Protein AF-A0A7W9X0H2-F1 (afdb_monomer_lite)

Secondary structure (DSSP, 8-state):
---S-SSTTSSS-------HHHHS--GGG-PPBPGGGEES-GGG-EE-GGGGGG----TTSEEEEEE---TTSPPEEEEEETT-BEEE-SB---STTSSSS-GGGEEEEEEEEE-TTS-EEEEEEEEETTTTEEEEEEEESEEPPPBTTBEEEEES-EEEESSTT-SSEEEESSEEEEEPTTS-EEEEEEPPPHHHHHS-GGGEEEEE-TTS-EEEEE--TT--TT--

Structure (mmCIF, N/CA/C/O backbone):
data_AF-A0A7W9X0H2-F1
#
_entry.id   AF-A0A7W9X0H2-F1
#
loop_
_atom_site.group_PDB
_atom_site.id
_atom_site.type_symbol
_atom_site.label_atom_id
_atom_site.label_alt_id
_atom_site.label_comp_id
_atom_site.label_asym_id
_atom_site.label_entity_id
_atom_site.label_seq_id
_atom_site.pdbx_PDB_ins_code
_atom_site.Cartn_x
_atom_site.Cartn_y
_atom_site.Cartn_z
_atom_site.occupancy
_atom_site.B_iso_or_equiv
_atom_site.auth_seq_id
_atom_site.auth_comp_id
_atom_site.auth_asym_id
_atom_site.auth_atom_id
_atom_site.pdbx_PDB_model_num
ATOM 1 N N . MET A 1 1 ? 55.906 43.923 -8.656 1.00 46.66 1 MET A N 1
ATOM 2 C CA . MET A 1 1 ? 54.450 43.656 -8.730 1.00 46.66 1 MET A CA 1
ATOM 3 C C . MET A 1 1 ? 54.219 42.573 -9.776 1.00 46.66 1 MET A C 1
ATOM 5 O O . MET A 1 1 ? 54.955 42.567 -10.748 1.00 46.66 1 MET A O 1
ATOM 9 N N . MET A 1 2 ? 53.210 41.716 -9.576 1.00 45.12 2 MET A N 1
ATOM 10 C CA . MET A 1 2 ? 52.668 40.742 -10.549 1.00 45.12 2 MET A CA 1
ATOM 11 C C . MET A 1 2 ? 53.391 39.390 -10.700 1.00 45.12 2 MET A C 1
ATOM 13 O O . MET A 1 2 ? 53.804 39.025 -11.791 1.00 45.12 2 MET A O 1
ATOM 17 N N . ALA A 1 3 ? 53.464 38.592 -9.631 1.00 46.94 3 ALA A N 1
ATOM 18 C CA . ALA A 1 3 ? 53.695 37.143 -9.768 1.00 46.94 3 ALA A CA 1
ATOM 19 C C . ALA A 1 3 ? 52.916 36.321 -8.721 1.00 46.94 3 ALA A C 1
ATOM 21 O O . ALA A 1 3 ? 53.375 35.291 -8.245 1.00 46.94 3 ALA A O 1
ATOM 22 N N . THR A 1 4 ? 51.730 36.794 -8.335 1.00 50.28 4 THR A N 1
ATOM 23 C CA . THR A 1 4 ? 50.884 36.172 -7.297 1.00 50.28 4 THR A CA 1
ATOM 24 C C . THR A 1 4 ? 49.432 36.082 -7.765 1.00 50.28 4 THR A C 1
ATOM 26 O O . THR A 1 4 ? 48.504 36.457 -7.061 1.00 50.28 4 THR A O 1
ATOM 29 N N . LEU A 1 5 ? 49.219 35.640 -9.007 1.00 47.88 5 LEU A N 1
ATOM 30 C CA . LEU A 1 5 ? 47.877 35.557 -9.596 1.00 47.88 5 LEU A CA 1
ATOM 31 C C . LEU A 1 5 ? 47.763 34.419 -10.621 1.00 47.88 5 LEU A C 1
ATOM 33 O O . LEU A 1 5 ? 47.236 34.598 -11.707 1.00 47.88 5 LEU A O 1
ATOM 37 N N . MET A 1 6 ? 48.285 33.233 -10.302 1.00 47.03 6 MET A N 1
ATOM 38 C CA . MET A 1 6 ? 48.106 32.045 -11.156 1.00 47.03 6 MET A CA 1
ATOM 39 C C . MET A 1 6 ? 47.989 30.730 -10.369 1.00 47.03 6 MET A C 1
ATOM 41 O O . MET A 1 6 ? 48.350 29.671 -10.859 1.00 47.03 6 MET A O 1
ATOM 45 N N . VAL A 1 7 ? 47.472 30.772 -9.136 1.00 50.16 7 VAL A N 1
ATOM 46 C CA . VAL A 1 7 ? 47.171 29.542 -8.362 1.00 50.16 7 VAL A CA 1
ATOM 47 C C . VAL A 1 7 ? 45.705 29.480 -7.905 1.00 50.16 7 VAL A C 1
ATOM 49 O O . VAL A 1 7 ? 45.230 28.440 -7.471 1.00 50.16 7 VAL A O 1
ATOM 52 N N . ALA A 1 8 ? 44.923 30.549 -8.094 1.00 47.72 8 ALA A N 1
ATOM 53 C CA . ALA A 1 8 ? 43.522 30.591 -7.665 1.00 47.72 8 ALA A CA 1
ATOM 54 C C . ALA A 1 8 ? 42.515 29.993 -8.673 1.00 47.72 8 ALA A C 1
ATOM 56 O O . ALA A 1 8 ? 41.332 29.921 -8.364 1.00 47.72 8 ALA A O 1
ATOM 57 N N . PHE A 1 9 ? 42.949 29.557 -9.864 1.00 45.31 9 PHE A N 1
ATOM 58 C CA . PHE A 1 9 ? 42.032 29.087 -10.919 1.00 45.31 9 PHE A CA 1
ATOM 59 C C . PHE A 1 9 ? 41.982 27.560 -11.100 1.00 45.31 9 PHE A C 1
ATOM 61 O O . PHE A 1 9 ? 41.188 27.070 -11.895 1.00 45.31 9 PHE A O 1
ATOM 68 N N . LEU A 1 10 ? 42.785 26.791 -10.352 1.00 46.44 10 LEU A N 1
ATOM 69 C CA . LEU A 1 10 ? 42.850 25.325 -10.483 1.00 46.44 10 LEU A CA 1
ATOM 70 C C . LEU A 1 10 ? 42.060 24.547 -9.414 1.00 46.44 10 LEU A C 1
ATOM 72 O O . LEU A 1 10 ? 42.230 23.340 -9.283 1.00 46.44 10 LEU A O 1
ATOM 76 N N . LEU A 1 11 ? 41.195 25.222 -8.653 1.00 45.12 11 LEU A N 1
ATOM 77 C CA . LEU A 1 11 ? 40.417 24.626 -7.554 1.00 45.12 11 LEU A CA 1
ATOM 78 C C . LEU A 1 11 ? 38.900 24.571 -7.813 1.00 45.12 11 LEU A C 1
ATOM 80 O O . LEU A 1 11 ? 38.146 24.222 -6.913 1.00 45.12 11 LEU A O 1
ATOM 84 N N . VAL A 1 12 ? 38.432 24.887 -9.028 1.00 51.03 12 VAL A N 1
ATOM 85 C CA . VAL A 1 12 ? 36.989 25.070 -9.306 1.00 51.03 12 VAL A CA 1
ATOM 86 C C . VAL A 1 12 ? 36.319 23.893 -10.038 1.00 51.03 12 VAL A C 1
ATOM 88 O O . VAL A 1 12 ? 35.106 23.903 -10.201 1.00 51.03 12 VAL A O 1
ATOM 91 N N . VAL A 1 13 ? 37.022 22.824 -10.434 1.00 49.75 13 VAL A N 1
ATOM 92 C CA . VAL A 1 13 ? 36.373 21.726 -11.195 1.00 49.75 13 VAL A CA 1
ATOM 93 C C . VAL A 1 13 ? 36.739 20.338 -10.673 1.00 49.75 13 VAL A C 1
ATOM 95 O O . VAL A 1 13 ? 37.200 19.471 -11.402 1.00 49.75 13 VAL A O 1
ATOM 98 N N . LEU A 1 14 ? 36.508 20.121 -9.383 1.00 41.53 14 LEU A N 1
ATOM 99 C CA . LEU A 1 14 ? 36.285 18.788 -8.816 1.00 41.53 14 LEU A CA 1
ATOM 100 C C . LEU A 1 14 ? 34.975 18.826 -8.022 1.00 41.53 14 LEU A C 1
ATOM 102 O O . LEU A 1 14 ? 34.911 18.439 -6.860 1.00 41.53 14 LEU A O 1
ATOM 106 N N . ALA A 1 15 ? 33.911 19.335 -8.649 1.00 46.38 15 ALA A N 1
ATOM 107 C CA . ALA A 1 15 ? 32.585 18.915 -8.230 1.00 46.38 15 ALA A CA 1
ATOM 108 C C . ALA A 1 15 ? 32.522 17.403 -8.496 1.00 46.38 15 ALA A C 1
ATOM 110 O O . ALA A 1 15 ? 32.819 16.995 -9.626 1.00 46.38 15 ALA A O 1
ATOM 111 N N . PRO A 1 16 ? 32.187 16.559 -7.506 1.00 44.03 16 PRO A N 1
ATOM 112 C CA . PRO A 1 16 ? 31.835 15.189 -7.808 1.00 44.03 16 PRO A CA 1
ATOM 113 C C . PRO A 1 16 ? 30.623 15.278 -8.729 1.00 44.03 16 PRO A C 1
ATOM 115 O O . PRO A 1 16 ? 29.523 15.639 -8.312 1.00 44.03 16 PRO A O 1
ATOM 118 N N . VAL A 1 17 ? 30.837 15.007 -10.013 1.00 41.16 17 VAL A N 1
ATOM 119 C CA . VAL A 1 17 ? 29.761 14.594 -10.898 1.00 41.16 17 VAL A CA 1
ATOM 120 C C . VAL A 1 17 ? 29.300 13.281 -10.284 1.00 41.16 17 VAL A C 1
ATOM 122 O O . VAL A 1 17 ? 29.883 12.232 -10.544 1.00 41.16 17 VAL A O 1
ATOM 125 N N . ALA A 1 18 ? 28.320 13.357 -9.382 1.00 44.81 18 ALA A N 1
ATOM 126 C CA . ALA A 1 18 ? 27.446 12.238 -9.103 1.00 44.81 18 ALA A CA 1
ATOM 127 C C . ALA A 1 18 ? 26.871 11.886 -10.471 1.00 44.81 18 ALA A C 1
ATOM 129 O O . ALA A 1 18 ? 26.013 12.583 -11.016 1.00 44.81 18 ALA A O 1
ATOM 130 N N . SER A 1 19 ? 27.519 10.924 -11.117 1.00 49.44 19 SER A N 1
ATOM 131 C CA . SER A 1 19 ? 27.177 10.496 -12.454 1.00 49.44 19 SER A CA 1
ATOM 132 C C . SER A 1 19 ? 25.704 10.120 -12.409 1.00 49.44 19 SER A C 1
ATOM 134 O O . SER A 1 19 ? 25.282 9.373 -11.532 1.00 49.44 19 SER A O 1
ATOM 136 N N . ALA A 1 20 ? 24.903 10.596 -13.360 1.00 50.50 20 ALA A N 1
ATOM 137 C CA . ALA A 1 20 ? 23.511 10.166 -13.506 1.00 50.50 20 ALA A CA 1
ATOM 138 C C . ALA A 1 20 ? 23.364 8.627 -13.663 1.00 50.50 20 ALA A C 1
ATOM 140 O O . ALA A 1 20 ? 22.248 8.105 -13.707 1.00 50.50 20 ALA A O 1
ATOM 141 N N . ALA A 1 21 ? 24.473 7.882 -13.775 1.00 53.41 21 ALA A N 1
ATOM 142 C CA . ALA A 1 21 ? 24.511 6.430 -13.633 1.00 53.41 21 ALA A CA 1
ATOM 143 C C . ALA A 1 21 ? 24.158 5.939 -12.213 1.00 53.41 21 ALA A C 1
ATOM 145 O O . ALA A 1 21 ? 23.586 4.858 -12.107 1.00 53.41 21 ALA A O 1
ATOM 146 N N . ASP A 1 22 ? 24.403 6.733 -11.167 1.00 73.12 22 ASP A N 1
ATOM 147 C CA . ASP A 1 22 ? 24.161 6.339 -9.771 1.00 73.12 22 ASP A CA 1
ATOM 148 C C . ASP A 1 22 ? 22.742 6.670 -9.285 1.00 73.12 22 ASP A C 1
ATOM 150 O O . ASP A 1 22 ? 22.238 6.009 -8.385 1.00 73.12 22 ASP A O 1
ATOM 154 N N . LEU A 1 23 ? 22.059 7.645 -9.900 1.00 84.62 23 LEU A N 1
ATOM 155 C CA . LEU A 1 23 ? 20.701 8.043 -9.489 1.00 84.62 23 LEU A CA 1
ATOM 156 C C . LEU A 1 23 ? 19.623 7.043 -9.923 1.00 84.62 23 LEU A C 1
ATOM 158 O O . LEU A 1 23 ? 18.659 6.813 -9.201 1.00 84.62 23 LEU A O 1
ATOM 162 N N . CYS A 1 24 ? 19.763 6.479 -11.124 1.00 90.56 24 CYS A N 1
ATOM 163 C CA . CYS A 1 24 ? 18.765 5.598 -11.738 1.00 90.56 24 CYS A CA 1
ATOM 164 C C . CYS A 1 24 ? 19.448 4.307 -12.217 1.00 90.56 24 CYS A C 1
ATOM 166 O O . CYS A 1 24 ? 19.599 4.121 -13.426 1.00 90.56 24 CYS A O 1
ATOM 168 N N . PRO A 1 25 ? 19.982 3.459 -11.328 1.00 90.81 25 PRO A N 1
ATOM 169 C CA . PRO A 1 25 ? 20.787 2.303 -11.724 1.00 90.81 25 PRO A CA 1
ATOM 170 C C . PRO A 1 25 ? 19.945 1.236 -12.455 1.00 90.81 25 PRO A C 1
ATOM 172 O O . PRO A 1 25 ? 18.730 1.189 -12.294 1.00 90.81 25 PRO A O 1
ATOM 175 N N . PRO A 1 26 ? 20.533 0.323 -13.246 1.00 91.75 26 PRO A N 1
ATOM 176 C CA . PRO A 1 26 ? 19.779 -0.794 -13.823 1.00 91.75 26 PRO A CA 1
ATOM 177 C C . PRO A 1 26 ? 19.046 -1.616 -12.751 1.00 91.75 26 PRO A C 1
ATOM 179 O O . PRO A 1 26 ? 19.637 -1.957 -11.726 1.00 91.75 26 PRO A O 1
ATOM 182 N N . THR A 1 27 ? 17.773 -1.969 -12.967 1.00 89.88 27 THR A N 1
ATOM 183 C CA . THR A 1 27 ? 16.929 -2.577 -11.908 1.00 89.88 27 THR A CA 1
ATOM 184 C C . THR A 1 27 ? 17.434 -3.934 -11.409 1.00 89.88 27 THR A C 1
ATOM 186 O O . THR A 1 27 ? 17.195 -4.307 -10.265 1.00 89.88 27 THR A O 1
ATOM 189 N N . ASN A 1 28 ? 18.190 -4.666 -12.229 1.00 86.19 28 ASN A N 1
ATOM 190 C CA . ASN A 1 28 ? 18.808 -5.942 -11.860 1.00 86.19 28 ASN A CA 1
ATOM 191 C C . ASN A 1 28 ? 19.981 -5.808 -10.872 1.00 86.19 28 ASN A C 1
ATOM 193 O O . ASN A 1 28 ? 20.460 -6.824 -10.379 1.00 86.19 28 ASN A O 1
ATOM 197 N N . THR A 1 29 ? 20.457 -4.590 -10.594 1.00 85.94 29 THR A N 1
ATOM 198 C CA . THR A 1 29 ? 21.495 -4.347 -9.576 1.00 85.94 29 THR A CA 1
ATOM 199 C C . THR A 1 29 ? 20.951 -4.398 -8.150 1.00 85.94 29 THR A C 1
ATOM 201 O O . THR A 1 29 ? 21.727 -4.583 -7.220 1.00 85.94 29 THR A O 1
ATOM 204 N N . GLY A 1 30 ? 19.636 -4.226 -7.965 1.00 81.88 30 GLY A N 1
ATOM 205 C CA . GLY A 1 30 ? 19.014 -4.110 -6.642 1.00 81.88 30 GLY A CA 1
ATOM 206 C C . GLY A 1 30 ? 19.299 -2.786 -5.921 1.00 81.88 30 GLY A C 1
ATOM 207 O O . GLY A 1 30 ? 18.785 -2.579 -4.823 1.00 81.88 30 GLY A O 1
ATOM 208 N N . ASN A 1 31 ? 20.079 -1.887 -6.528 1.00 88.44 31 ASN A N 1
ATOM 209 C CA . ASN A 1 31 ? 20.365 -0.572 -5.967 1.00 88.44 31 ASN A CA 1
ATOM 210 C C . ASN A 1 31 ? 19.117 0.321 -6.020 1.00 88.44 31 ASN A C 1
ATOM 212 O O . ASN A 1 31 ? 18.361 0.257 -6.999 1.00 88.44 31 ASN A O 1
ATOM 216 N N . PRO A 1 32 ? 18.894 1.158 -4.993 1.00 89.19 32 PRO A N 1
ATOM 217 C CA . PRO A 1 32 ? 17.760 2.061 -4.983 1.00 89.19 32 PRO A CA 1
ATOM 218 C C . PRO A 1 32 ? 17.877 3.123 -6.078 1.00 89.19 32 PRO A C 1
ATOM 220 O O . PRO A 1 32 ? 18.968 3.531 -6.473 1.00 89.19 32 PRO A O 1
ATOM 223 N N . TRP A 1 33 ? 16.722 3.551 -6.567 1.00 92.25 33 TRP A N 1
ATOM 224 C CA . TRP A 1 33 ? 16.551 4.649 -7.504 1.00 92.25 33 TRP A CA 1
ATOM 225 C C . TRP A 1 33 ? 16.221 5.935 -6.757 1.00 92.25 33 TRP A C 1
ATOM 227 O O . TRP A 1 33 ? 15.674 5.911 -5.656 1.00 92.25 33 TRP A O 1
ATOM 237 N N . SER A 1 34 ? 16.471 7.057 -7.418 1.00 90.12 34 SER A N 1
ATOM 238 C CA . SER A 1 34 ? 15.990 8.364 -6.997 1.00 90.12 34 SER A CA 1
ATOM 239 C C . SER A 1 34 ? 14.585 8.664 -7.538 1.00 90.12 34 SER A C 1
ATOM 241 O O . SER A 1 34 ? 14.253 8.320 -8.676 1.00 90.12 34 SER A O 1
ATOM 243 N N . VAL A 1 35 ? 13.770 9.413 -6.792 1.00 88.69 35 VAL A N 1
ATOM 244 C CA . VAL A 1 35 ? 12.498 10.009 -7.237 1.00 88.69 35 VAL A CA 1
ATOM 245 C C . VAL A 1 35 ? 12.707 10.884 -8.469 1.00 88.69 35 VAL A C 1
ATOM 247 O O . VAL A 1 35 ? 11.803 11.019 -9.289 1.00 88.69 35 VAL A O 1
ATOM 250 N N . GLN A 1 36 ? 13.911 11.433 -8.661 1.00 89.25 36 GLN A N 1
ATOM 251 C CA . GLN A 1 36 ? 14.253 12.246 -9.829 1.00 89.25 36 GLN A CA 1
ATOM 252 C C . GLN A 1 36 ? 14.236 11.452 -11.144 1.00 89.25 36 GLN A C 1
ATOM 254 O O . GLN A 1 36 ? 14.167 12.054 -12.219 1.00 89.25 36 GLN A O 1
ATOM 259 N N . CYS A 1 37 ? 14.265 10.119 -11.082 1.00 92.38 37 CYS A N 1
ATOM 260 C CA . CYS A 1 37 ? 14.133 9.234 -12.240 1.00 92.38 37 CYS A CA 1
ATOM 261 C C . CYS A 1 37 ? 12.696 9.173 -12.785 1.00 92.38 37 CYS A C 1
ATOM 263 O O . CYS A 1 37 ? 12.467 8.641 -13.875 1.00 92.38 37 CYS A O 1
ATOM 265 N N . PHE A 1 38 ? 11.737 9.723 -12.040 1.00 92.62 38 PHE A N 1
ATOM 266 C CA . PHE A 1 38 ? 10.315 9.668 -12.335 1.00 92.62 38 PHE A CA 1
ATOM 267 C C . PHE A 1 38 ? 9.762 11.045 -12.710 1.00 92.62 38 PHE A C 1
ATOM 269 O O . PHE A 1 38 ? 10.331 12.090 -12.391 1.00 92.62 38 PHE A O 1
ATOM 276 N N . GLU A 1 39 ? 8.644 11.031 -13.420 1.00 92.50 39 GLU A N 1
ATOM 277 C CA . GLU A 1 39 ? 7.822 12.191 -13.752 1.00 92.50 39 GLU A CA 1
ATOM 278 C C . GLU A 1 39 ? 6.347 11.880 -13.468 1.00 92.50 39 GLU A C 1
ATOM 280 O O . GLU A 1 39 ? 5.960 10.712 -13.375 1.00 92.50 39 GLU A O 1
ATOM 285 N N . GLY A 1 40 ? 5.532 12.925 -13.329 1.00 86.69 40 GLY A N 1
ATOM 286 C CA . GLY A 1 40 ? 4.152 12.802 -12.862 1.00 86.69 40 GLY A CA 1
ATOM 287 C C . GLY A 1 40 ? 4.054 12.612 -11.346 1.00 86.69 40 GLY A C 1
ATOM 288 O O . GLY A 1 40 ? 5.057 12.528 -10.638 1.00 86.69 40 GLY A O 1
ATOM 289 N N . GLU A 1 41 ? 2.823 12.549 -10.850 1.00 73.62 41 GLU A N 1
ATOM 290 C CA . GLU A 1 41 ? 2.513 12.395 -9.427 1.00 73.62 41 GLU A CA 1
ATOM 291 C C . GLU A 1 41 ? 1.565 11.208 -9.214 1.00 73.62 41 GLU A C 1
ATOM 293 O O . GLU A 1 41 ? 0.809 10.839 -10.114 1.00 73.62 41 GLU A O 1
ATOM 298 N N . ASN A 1 42 ? 1.614 10.620 -8.015 1.00 69.56 42 ASN A N 1
ATOM 299 C CA . ASN A 1 42 ? 0.710 9.566 -7.541 1.00 69.56 42 ASN A CA 1
ATOM 300 C C . ASN A 1 42 ? 0.524 8.404 -8.544 1.00 69.56 42 ASN A C 1
ATOM 302 O O . ASN A 1 42 ? 1.489 7.746 -8.934 1.00 69.56 42 ASN A O 1
ATOM 306 N N . ASP A 1 43 ? -0.718 8.143 -8.937 1.00 65.94 43 ASP A N 1
ATOM 307 C CA . ASP A 1 43 ? -1.181 7.102 -9.858 1.00 65.94 43 ASP A CA 1
ATOM 308 C C . ASP A 1 43 ? -0.840 7.366 -11.334 1.00 65.94 43 ASP A C 1
ATOM 310 O O . ASP A 1 43 ? -1.005 6.485 -12.177 1.00 65.94 43 ASP A O 1
ATOM 314 N N . HIS A 1 44 ? -0.301 8.544 -11.649 1.00 78.94 44 HIS A N 1
ATOM 315 C CA . HIS A 1 44 ? 0.197 8.900 -12.978 1.00 78.94 44 HIS A CA 1
ATOM 316 C C . HIS A 1 44 ? 1.724 8.959 -13.052 1.00 78.94 44 HIS A C 1
ATOM 318 O O . HIS A 1 44 ? 2.283 9.400 -14.062 1.00 78.94 44 HIS A O 1
ATOM 324 N N . ARG A 1 45 ? 2.418 8.518 -11.996 1.00 89.88 45 ARG A N 1
ATOM 325 C CA . ARG A 1 45 ? 3.877 8.495 -11.981 1.00 89.88 45 ARG A CA 1
ATOM 326 C C . ARG A 1 45 ? 4.411 7.487 -13.002 1.00 89.88 45 ARG A C 1
ATOM 328 O O . ARG A 1 45 ? 3.933 6.358 -13.111 1.00 89.88 45 ARG A O 1
ATOM 335 N N . ARG A 1 46 ? 5.451 7.879 -13.731 1.00 95.00 46 ARG A N 1
ATOM 336 C CA . ARG A 1 46 ? 6.150 7.030 -14.703 1.00 95.00 46 ARG A CA 1
ATOM 337 C C . ARG A 1 46 ? 7.645 7.309 -14.703 1.00 95.00 46 ARG A C 1
ATOM 339 O O . ARG A 1 46 ? 8.090 8.366 -14.269 1.00 95.00 46 ARG A O 1
ATOM 346 N N . ILE A 1 47 ? 8.424 6.364 -15.205 1.00 94.94 47 ILE A N 1
ATOM 347 C CA . ILE A 1 47 ? 9.858 6.535 -15.431 1.00 94.94 47 ILE A CA 1
ATOM 348 C C . ILE A 1 47 ? 10.057 7.496 -16.604 1.00 94.94 47 ILE A C 1
ATOM 350 O O . ILE A 1 47 ? 9.426 7.340 -17.655 1.00 94.94 47 ILE A O 1
ATOM 354 N N . LYS A 1 48 ? 10.956 8.472 -16.438 1.00 94.75 48 LYS A N 1
ATOM 355 C CA . LYS A 1 48 ? 11.366 9.366 -17.527 1.00 94.75 48 LYS A CA 1
ATOM 356 C C . LYS A 1 48 ? 11.944 8.549 -18.677 1.00 94.75 48 LYS A C 1
ATOM 358 O O . LYS A 1 48 ? 12.734 7.629 -18.465 1.00 94.75 48 LYS A O 1
ATOM 363 N N . SER A 1 49 ? 11.616 8.928 -19.908 1.00 93.00 49 SER A N 1
ATOM 364 C CA . SER A 1 49 ? 12.033 8.207 -21.122 1.00 93.00 49 SER A CA 1
ATOM 365 C C . SER A 1 49 ? 13.542 7.935 -21.201 1.00 93.00 49 SER A C 1
ATOM 367 O O . SER A 1 49 ? 13.942 6.876 -21.675 1.00 93.00 49 SER A O 1
ATOM 369 N N . ALA A 1 50 ? 14.372 8.840 -20.672 1.00 92.19 50 ALA A N 1
ATOM 370 C CA . ALA A 1 50 ? 15.830 8.715 -20.630 1.00 92.19 50 ALA A CA 1
ATOM 371 C C . ALA A 1 50 ? 16.367 7.539 -19.784 1.00 92.19 50 ALA A C 1
ATOM 373 O O . ALA A 1 50 ? 17.555 7.240 -19.871 1.00 92.19 50 ALA A O 1
ATOM 374 N N . PHE A 1 51 ? 15.532 6.900 -18.954 1.00 94.19 51 PHE A N 1
ATOM 375 C CA . PHE A 1 51 ? 15.941 5.817 -18.047 1.00 94.19 51 PHE A CA 1
ATOM 376 C C . PHE A 1 51 ? 15.193 4.499 -18.282 1.00 94.19 51 PHE A C 1
ATOM 378 O O . PHE A 1 51 ? 15.422 3.523 -17.567 1.00 94.19 51 PHE A O 1
ATOM 385 N N . ILE A 1 52 ? 14.285 4.444 -19.261 1.00 92.50 52 ILE A N 1
ATOM 386 C CA . ILE A 1 52 ? 13.430 3.270 -19.491 1.00 92.50 52 ILE A CA 1
ATOM 387 C C . ILE A 1 52 ? 14.231 2.029 -19.917 1.00 92.50 52 ILE A C 1
ATOM 389 O O . ILE A 1 52 ? 13.886 0.903 -19.570 1.00 92.50 52 ILE A O 1
ATOM 393 N N . ASP A 1 53 ? 15.346 2.230 -20.616 1.00 93.00 53 ASP A N 1
ATOM 394 C CA . ASP A 1 53 ? 16.272 1.190 -21.075 1.00 93.00 53 ASP A CA 1
ATOM 395 C C . ASP A 1 53 ? 17.015 0.486 -19.923 1.00 93.00 53 ASP A C 1
ATOM 397 O O . ASP A 1 53 ? 17.534 -0.627 -20.089 1.00 93.00 53 ASP A O 1
ATOM 401 N N . ARG A 1 54 ? 17.024 1.107 -18.737 1.00 93.56 54 ARG A N 1
ATOM 402 C CA . ARG A 1 54 ? 17.594 0.567 -17.494 1.00 93.56 54 ARG A CA 1
ATOM 403 C C . ARG A 1 54 ? 16.643 -0.388 -16.770 1.00 93.56 54 ARG A C 1
ATOM 405 O O . ARG A 1 54 ? 17.062 -1.095 -15.852 1.00 93.56 54 ARG A O 1
ATOM 412 N N . VAL A 1 55 ? 15.381 -0.453 -17.196 1.00 94.44 55 VAL A N 1
ATOM 413 C CA . VAL A 1 55 ? 14.368 -1.339 -16.622 1.00 94.44 55 VAL A CA 1
ATOM 414 C C . VAL A 1 55 ? 14.528 -2.749 -17.185 1.00 94.44 55 VAL A C 1
ATOM 416 O O . VAL A 1 55 ? 14.442 -2.989 -18.390 1.00 94.44 55 VAL A O 1
ATOM 419 N N . ARG A 1 56 ? 14.766 -3.717 -16.300 1.00 93.94 56 ARG A N 1
ATOM 420 C CA . ARG A 1 56 ? 14.768 -5.148 -16.624 1.00 93.94 56 ARG A CA 1
ATOM 421 C C . ARG A 1 56 ? 13.455 -5.767 -16.165 1.00 93.94 56 ARG A C 1
ATOM 423 O O . ARG A 1 56 ? 13.226 -5.931 -14.970 1.00 93.94 56 ARG A O 1
ATOM 430 N N . ILE A 1 57 ? 12.606 -6.080 -17.139 1.00 94.12 57 ILE A N 1
ATOM 431 C CA . ILE A 1 57 ? 11.298 -6.701 -16.929 1.00 94.12 57 ILE A CA 1
ATOM 432 C C . ILE A 1 57 ? 11.411 -8.211 -16.691 1.00 94.12 57 ILE A C 1
ATOM 434 O O . ILE A 1 57 ? 12.278 -8.886 -17.245 1.00 94.12 57 ILE A O 1
ATOM 438 N N . ASN A 1 58 ? 10.498 -8.743 -15.886 1.00 91.06 58 ASN A N 1
ATOM 439 C CA . ASN A 1 58 ? 10.275 -10.168 -15.702 1.00 91.06 58 ASN A CA 1
ATOM 440 C C . ASN A 1 58 ? 9.502 -10.770 -16.897 1.00 91.06 58 ASN A C 1
ATOM 442 O O . ASN A 1 58 ? 9.118 -10.069 -17.837 1.00 91.06 58 ASN A O 1
ATOM 446 N N . ALA A 1 59 ? 9.224 -12.077 -16.844 1.00 92.56 59 ALA A N 1
ATOM 447 C CA . ALA A 1 59 ? 8.483 -12.790 -17.892 1.00 92.56 59 ALA A CA 1
ATOM 448 C C . ALA A 1 59 ? 7.061 -12.243 -18.147 1.00 92.56 59 ALA A C 1
ATOM 450 O O . ALA A 1 59 ? 6.509 -12.450 -19.225 1.00 92.56 59 ALA A O 1
ATOM 451 N N . TYR A 1 60 ? 6.485 -11.519 -17.185 1.00 93.00 60 TYR A N 1
ATOM 452 C CA . TYR A 1 60 ? 5.168 -10.886 -17.284 1.00 93.00 60 TYR A CA 1
ATOM 453 C C . TYR A 1 60 ? 5.232 -9.430 -17.767 1.00 93.00 60 TYR A C 1
ATOM 455 O O . TYR A 1 60 ? 4.199 -8.781 -17.891 1.00 93.00 60 TYR A O 1
ATOM 463 N N . GLY A 1 61 ? 6.422 -8.906 -18.080 1.00 94.12 61 GLY A N 1
ATOM 464 C CA . GLY A 1 61 ? 6.586 -7.527 -18.534 1.00 94.12 61 GLY A CA 1
ATOM 465 C C . GLY A 1 61 ? 6.624 -6.489 -17.415 1.00 94.12 61 GLY A C 1
ATOM 466 O O . GLY A 1 61 ? 6.386 -5.320 -17.705 1.00 94.12 61 GLY A O 1
ATOM 467 N N . MET A 1 62 ? 6.930 -6.907 -16.183 1.00 95.06 62 MET A N 1
ATOM 468 C CA . MET A 1 62 ? 6.913 -6.056 -14.990 1.00 95.06 62 MET A CA 1
ATOM 469 C C . MET A 1 62 ? 8.295 -5.966 -14.348 1.00 95.06 62 MET A C 1
ATOM 471 O O . MET A 1 62 ? 9.063 -6.925 -14.404 1.00 95.06 62 MET A O 1
ATOM 475 N N . ALA A 1 63 ? 8.609 -4.861 -13.684 1.00 94.06 63 ALA A N 1
ATOM 476 C CA . ALA A 1 63 ? 9.827 -4.723 -12.889 1.00 94.06 63 ALA A CA 1
ATOM 477 C C . ALA A 1 63 ? 9.520 -4.084 -11.537 1.00 94.06 63 ALA A C 1
ATOM 479 O O . ALA A 1 63 ? 8.639 -3.233 -11.449 1.00 94.06 63 ALA A O 1
ATOM 480 N N . THR A 1 64 ? 10.268 -4.461 -10.500 1.00 93.19 64 THR A N 1
ATOM 481 C CA . THR A 1 64 ? 10.240 -3.756 -9.216 1.00 93.19 64 THR A CA 1
ATOM 482 C C . THR A 1 64 ? 11.391 -2.786 -9.090 1.00 93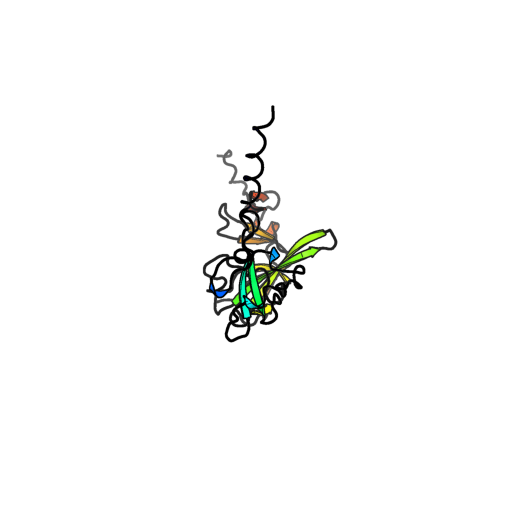.19 64 THR A C 1
ATOM 484 O O . THR A 1 64 ? 12.515 -3.104 -9.482 1.00 93.19 64 THR A O 1
ATOM 487 N N . ILE A 1 65 ? 11.113 -1.631 -8.499 1.00 92.81 65 ILE A N 1
ATOM 488 C CA . ILE A 1 65 ? 12.098 -0.590 -8.238 1.00 92.81 65 ILE A CA 1
ATOM 489 C C . ILE A 1 65 ? 11.955 -0.157 -6.786 1.00 92.81 65 ILE A C 1
ATOM 491 O O . ILE A 1 65 ? 10.862 0.202 -6.351 1.00 92.81 65 ILE A O 1
ATOM 495 N N . SER A 1 66 ? 13.059 -0.201 -6.050 1.00 91.19 66 SER A N 1
ATOM 496 C CA . SER A 1 66 ? 13.167 0.439 -4.742 1.00 91.19 66 SER A CA 1
ATOM 497 C C . SER A 1 66 ? 13.582 1.887 -4.955 1.00 91.19 66 SER A C 1
ATOM 499 O O . SER A 1 66 ? 14.512 2.132 -5.716 1.00 91.19 66 SER A O 1
ATOM 501 N N . ILE A 1 67 ? 12.917 2.828 -4.301 1.00 88.81 67 ILE A N 1
ATOM 502 C CA . ILE A 1 67 ? 13.216 4.257 -4.326 1.00 88.81 67 ILE A CA 1
ATOM 503 C C . ILE A 1 67 ? 13.669 4.660 -2.922 1.00 88.81 67 ILE A C 1
ATOM 505 O O . ILE A 1 67 ? 12.982 4.369 -1.940 1.00 88.81 67 ILE A O 1
ATOM 509 N N . ASP A 1 68 ? 14.842 5.279 -2.828 1.00 83.56 68 ASP A N 1
ATOM 510 C CA . ASP A 1 68 ? 15.473 5.676 -1.565 1.00 83.56 68 ASP A CA 1
ATOM 511 C C . ASP A 1 68 ? 16.263 6.973 -1.801 1.00 83.56 68 ASP A C 1
ATOM 513 O O . ASP A 1 68 ? 17.355 6.944 -2.368 1.00 83.56 68 ASP A O 1
ATOM 517 N N . ASP A 1 69 ? 15.683 8.123 -1.445 1.00 68.06 69 ASP A N 1
ATOM 518 C CA . ASP A 1 69 ? 16.290 9.440 -1.712 1.00 68.06 69 ASP A CA 1
ATOM 519 C C . ASP A 1 69 ? 16.806 10.164 -0.480 1.00 68.06 69 ASP A C 1
ATOM 521 O O . ASP A 1 69 ? 17.617 11.083 -0.603 1.00 68.06 69 ASP A O 1
ATOM 525 N N . SER A 1 70 ? 16.299 9.831 0.704 1.00 59.09 70 SER A N 1
ATOM 526 C CA . SER A 1 70 ? 16.630 10.569 1.915 1.00 59.09 70 SER A CA 1
ATOM 527 C C . SER A 1 70 ? 16.324 9.743 3.158 1.00 59.09 70 SER A C 1
ATOM 529 O O . SER A 1 70 ? 15.305 9.053 3.171 1.00 59.09 70 SER A O 1
ATOM 531 N N . PRO A 1 71 ? 17.118 9.880 4.237 1.00 57.56 71 PRO A N 1
ATOM 532 C CA . PRO A 1 71 ? 16.781 9.322 5.548 1.00 57.56 71 PRO A CA 1
ATOM 533 C C . PRO A 1 71 ? 15.397 9.750 6.072 1.00 57.56 71 PRO A C 1
ATOM 535 O O . PRO A 1 71 ? 14.840 9.060 6.922 1.00 57.56 71 PRO A O 1
ATOM 538 N N . ASP A 1 72 ? 14.831 10.848 5.559 1.00 54.81 72 ASP A N 1
ATOM 539 C CA . ASP A 1 72 ? 13.531 11.378 5.988 1.00 54.81 72 ASP A CA 1
ATOM 540 C C . ASP A 1 72 ? 12.342 10.879 5.145 1.00 54.81 72 ASP A C 1
ATOM 542 O O . ASP A 1 72 ? 11.186 11.106 5.510 1.00 54.81 72 ASP A O 1
ATOM 546 N N . ILE A 1 73 ? 12.593 10.223 4.005 1.00 59.72 73 ILE A N 1
ATOM 547 C CA . ILE A 1 73 ? 11.540 9.664 3.148 1.00 59.72 73 ILE A CA 1
ATOM 548 C C . ILE A 1 73 ? 11.556 8.145 3.326 1.00 59.72 73 ILE A C 1
ATOM 550 O O . ILE A 1 73 ? 12.585 7.519 3.077 1.00 59.72 73 ILE A O 1
ATOM 554 N N . PRO A 1 74 ? 10.436 7.516 3.729 1.00 65.81 74 PRO A N 1
ATOM 555 C CA . PRO A 1 74 ? 10.374 6.068 3.820 1.00 65.81 74 PRO A CA 1
ATOM 556 C C . PRO A 1 74 ? 10.729 5.451 2.472 1.00 65.81 74 PRO A C 1
ATOM 558 O O . PRO A 1 74 ? 10.170 5.853 1.448 1.00 65.81 74 PRO A O 1
ATOM 561 N N . ARG A 1 75 ? 11.622 4.458 2.485 1.00 79.06 75 ARG A N 1
ATOM 562 C CA . ARG A 1 75 ? 11.935 3.665 1.298 1.00 79.06 75 ARG A CA 1
ATOM 563 C C . ARG A 1 75 ? 10.638 3.183 0.660 1.00 79.06 75 ARG A C 1
ATOM 565 O O . ARG A 1 75 ? 9.853 2.471 1.289 1.00 79.06 75 ARG A O 1
ATOM 572 N N . GLU A 1 76 ? 10.438 3.553 -0.594 1.00 86.62 76 GLU A N 1
ATOM 573 C CA . GLU A 1 76 ? 9.280 3.142 -1.371 1.00 86.62 76 GLU A CA 1
ATOM 574 C C . GLU A 1 76 ? 9.681 1.975 -2.271 1.00 86.62 76 GLU A C 1
ATOM 576 O O . GLU A 1 76 ? 10.765 1.966 -2.846 1.00 86.62 76 GLU A O 1
ATOM 581 N N . VAL A 1 77 ? 8.811 0.984 -2.431 1.00 90.44 77 VAL A N 1
ATOM 582 C CA . VAL A 1 77 ? 8.971 -0.035 -3.473 1.00 90.44 77 VAL A CA 1
ATOM 583 C C . VAL A 1 77 ? 7.802 0.088 -4.428 1.00 90.44 77 VAL A C 1
ATOM 585 O O . VAL A 1 77 ? 6.661 0.212 -3.999 1.00 90.44 77 VAL A O 1
ATOM 588 N N . ILE A 1 78 ? 8.063 0.044 -5.726 1.00 92.94 78 ILE A N 1
ATOM 589 C CA . ILE A 1 78 ? 7.028 0.117 -6.757 1.00 92.94 78 ILE A CA 1
ATOM 590 C C . ILE A 1 78 ? 7.170 -0.994 -7.775 1.00 92.94 78 ILE A C 1
ATOM 592 O O . ILE A 1 78 ? 8.251 -1.559 -7.943 1.00 92.94 78 ILE A O 1
ATOM 596 N N . ALA A 1 79 ? 6.084 -1.255 -8.497 1.00 94.56 79 ALA A N 1
ATOM 597 C CA . ALA A 1 79 ? 6.114 -2.027 -9.725 1.00 94.56 79 ALA A CA 1
ATOM 598 C C . ALA A 1 79 ? 5.806 -1.148 -10.932 1.00 94.56 79 ALA A C 1
ATOM 600 O O . ALA A 1 79 ? 4.900 -0.311 -10.890 1.00 94.56 79 ALA A O 1
ATOM 601 N N . VAL A 1 80 ? 6.543 -1.381 -12.013 1.00 94.94 80 VAL A N 1
ATOM 602 C CA . VAL A 1 80 ? 6.363 -0.711 -13.298 1.00 94.94 80 VAL A CA 1
ATOM 603 C C . VAL A 1 80 ? 6.111 -1.711 -14.416 1.00 94.94 80 VAL A C 1
ATOM 605 O O . VAL A 1 80 ? 6.593 -2.845 -14.359 1.00 94.94 80 VAL A O 1
ATOM 608 N N . ASP A 1 81 ? 5.375 -1.285 -15.438 1.00 94.69 81 ASP A N 1
ATOM 609 C CA . ASP A 1 81 ? 5.230 -2.037 -16.682 1.00 94.69 81 ASP A CA 1
ATOM 610 C C . ASP A 1 81 ? 6.416 -1.805 -17.642 1.00 94.69 81 ASP A C 1
ATOM 612 O O . ASP A 1 81 ? 7.323 -1.002 -17.402 1.00 94.69 81 ASP A O 1
ATOM 616 N N . ARG A 1 82 ? 6.396 -2.501 -18.784 1.00 93.19 82 ARG A N 1
ATOM 617 C CA . ARG A 1 82 ? 7.398 -2.367 -19.859 1.00 93.19 82 ARG A CA 1
ATOM 618 C C . ARG A 1 82 ? 7.496 -0.974 -20.488 1.00 93.19 82 ARG A C 1
ATOM 620 O O . ARG A 1 82 ? 8.452 -0.715 -21.213 1.00 93.19 82 ARG A O 1
ATOM 627 N N . TYR A 1 83 ? 6.505 -0.116 -20.273 1.00 93.69 83 TYR A N 1
ATOM 628 C CA . TYR A 1 83 ? 6.469 1.259 -20.767 1.00 93.69 83 TYR A CA 1
ATOM 629 C C . TYR A 1 83 ? 6.931 2.260 -19.696 1.00 93.69 83 TYR A C 1
ATOM 631 O O . TYR A 1 83 ? 6.959 3.467 -19.947 1.00 93.69 83 TYR A O 1
ATOM 639 N N . GLY A 1 84 ? 7.334 1.757 -18.525 1.00 93.81 84 GLY A N 1
ATOM 640 C CA . GLY A 1 84 ? 7.795 2.547 -17.396 1.00 93.81 84 GLY A CA 1
ATOM 641 C C . GLY A 1 84 ? 6.663 3.174 -16.587 1.00 93.81 84 GLY A C 1
ATOM 642 O O . GLY A 1 84 ? 6.947 4.034 -15.756 1.00 93.81 84 GLY A O 1
ATOM 643 N N . ASN A 1 85 ? 5.404 2.788 -16.804 1.00 95.00 85 ASN A N 1
ATOM 644 C CA . ASN A 1 85 ? 4.290 3.285 -15.999 1.00 95.00 85 ASN A CA 1
ATOM 645 C C . ASN A 1 85 ? 4.304 2.599 -14.637 1.00 95.00 85 ASN A C 1
ATOM 647 O O . ASN A 1 85 ? 4.455 1.379 -14.574 1.00 95.00 85 ASN A O 1
ATOM 651 N N . VAL A 1 86 ? 4.105 3.356 -13.557 1.00 94.06 86 VAL A N 1
ATOM 652 C CA . VAL A 1 86 ? 3.895 2.767 -12.232 1.00 94.06 86 VAL A CA 1
ATOM 653 C C . VAL A 1 86 ? 2.523 2.104 -12.208 1.00 94.06 86 VAL A C 1
ATOM 655 O O . VAL A 1 86 ? 1.504 2.768 -12.361 1.00 94.06 86 VAL A O 1
ATOM 658 N N . VAL A 1 87 ? 2.499 0.787 -12.012 1.00 94.38 87 VAL A N 1
ATOM 659 C CA . VAL A 1 87 ? 1.257 -0.000 -11.945 1.00 94.38 87 VAL A CA 1
ATOM 660 C C . VAL A 1 87 ? 0.841 -0.324 -10.514 1.00 94.38 87 VAL A C 1
ATOM 662 O O . VAL A 1 87 ? -0.346 -0.455 -10.241 1.00 94.38 87 VAL A O 1
ATOM 665 N N . ILE A 1 88 ? 1.809 -0.431 -9.598 1.00 93.81 88 ILE A N 1
ATOM 666 C CA . ILE A 1 88 ? 1.582 -0.587 -8.162 1.00 93.81 88 ILE A CA 1
ATOM 667 C C . ILE A 1 88 ? 2.531 0.378 -7.441 1.00 93.81 88 ILE A C 1
ATOM 669 O O . ILE A 1 88 ? 3.745 0.144 -7.447 1.00 93.81 88 ILE A O 1
ATOM 673 N N . PRO A 1 89 ? 2.011 1.464 -6.848 1.00 91.94 89 PRO A N 1
ATOM 674 C CA . PRO A 1 89 ? 2.800 2.389 -6.041 1.00 91.94 89 PRO A CA 1
ATOM 675 C C . PRO A 1 89 ? 2.987 1.855 -4.618 1.00 91.94 89 PRO A C 1
ATOM 677 O O . PRO A 1 89 ? 2.199 1.023 -4.178 1.00 91.94 89 PRO A O 1
ATOM 680 N N . ASN A 1 90 ? 3.994 2.351 -3.894 1.00 89.50 90 ASN A N 1
ATOM 681 C CA . ASN A 1 90 ? 4.217 2.104 -2.464 1.00 89.50 90 ASN A CA 1
ATOM 682 C C . ASN A 1 90 ? 3.808 0.695 -1.968 1.00 89.50 90 ASN A C 1
ATOM 684 O O . ASN A 1 90 ? 2.944 0.529 -1.098 1.00 89.50 90 ASN A O 1
ATOM 688 N N . ILE A 1 91 ? 4.407 -0.331 -2.576 1.00 91.50 91 ILE A N 1
ATOM 689 C CA . ILE A 1 91 ? 4.319 -1.733 -2.175 1.00 91.50 91 ILE A CA 1
ATOM 690 C C . ILE A 1 91 ? 4.857 -1.848 -0.752 1.00 91.50 91 ILE A C 1
ATOM 692 O O . ILE A 1 91 ? 6.001 -1.491 -0.469 1.00 91.50 91 ILE A O 1
ATOM 696 N N . ARG A 1 92 ? 4.033 -2.377 0.151 1.00 84.25 92 ARG A N 1
ATOM 697 C CA . ARG A 1 92 ? 4.416 -2.548 1.551 1.00 84.25 92 ARG A CA 1
ATOM 698 C C . ARG A 1 92 ? 5.338 -3.752 1.710 1.00 84.25 92 ARG A C 1
ATOM 700 O O . ARG A 1 92 ? 5.082 -4.819 1.155 1.00 84.25 92 ARG A O 1
ATOM 707 N N . HIS A 1 93 ? 6.391 -3.545 2.496 1.00 77.12 93 HIS A N 1
ATOM 708 C CA . HIS A 1 93 ? 7.460 -4.500 2.793 1.00 77.12 93 HIS A CA 1
ATOM 709 C C . HIS A 1 93 ? 7.734 -4.515 4.311 1.00 77.12 93 HIS A C 1
ATOM 711 O O . HIS A 1 93 ? 8.874 -4.409 4.759 1.00 77.12 9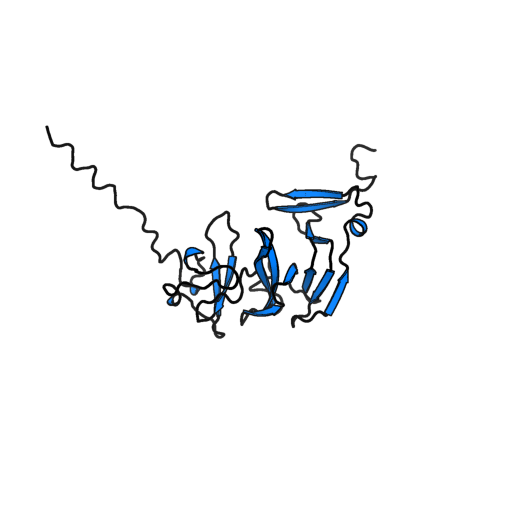3 HIS A O 1
ATOM 717 N N . THR A 1 94 ? 6.666 -4.526 5.118 1.00 65.44 94 THR A N 1
ATOM 718 C CA . THR A 1 94 ? 6.726 -4.270 6.571 1.00 65.44 94 THR A CA 1
ATOM 719 C C . THR A 1 94 ? 7.026 -5.511 7.418 1.00 65.44 94 THR A C 1
ATOM 721 O O . THR A 1 94 ? 7.059 -5.412 8.640 1.00 65.44 94 THR A O 1
ATOM 724 N N . GLY A 1 95 ? 7.285 -6.670 6.805 1.00 60.84 95 GLY A N 1
ATOM 725 C CA . GLY A 1 95 ? 7.701 -7.883 7.512 1.00 60.84 95 GLY A CA 1
ATOM 726 C C . GLY A 1 95 ? 7.749 -9.120 6.617 1.00 60.84 95 GLY A C 1
ATOM 727 O O . GLY A 1 95 ? 7.517 -9.035 5.411 1.00 60.84 95 GLY A O 1
ATOM 728 N N . ASP A 1 96 ? 7.996 -10.282 7.224 1.00 58.34 96 ASP A N 1
ATOM 729 C CA . ASP A 1 96 ? 8.180 -11.570 6.530 1.00 58.34 96 ASP A CA 1
ATOM 730 C C . ASP A 1 96 ? 6.960 -12.034 5.712 1.00 58.34 96 ASP A C 1
ATOM 732 O O . ASP A 1 96 ? 7.082 -12.883 4.831 1.00 58.34 96 ASP A O 1
ATOM 736 N N . PHE A 1 97 ? 5.778 -11.480 5.999 1.00 59.62 97 PHE A N 1
ATOM 737 C CA . PHE A 1 97 ? 4.507 -11.846 5.364 1.00 59.62 97 PHE A CA 1
ATOM 738 C C . PHE A 1 97 ? 4.063 -10.885 4.250 1.00 59.62 97 PHE A C 1
ATOM 740 O O . PHE A 1 97 ? 2.985 -11.068 3.682 1.00 59.62 97 PHE A O 1
ATOM 747 N N . ASP A 1 98 ? 4.869 -9.871 3.938 1.00 74.00 98 ASP A N 1
ATOM 748 C CA . ASP A 1 98 ? 4.623 -8.928 2.846 1.00 74.00 98 ASP A CA 1
ATOM 749 C C . ASP A 1 98 ? 5.389 -9.315 1.574 1.00 74.00 98 ASP A C 1
ATOM 751 O O . ASP A 1 98 ? 5.931 -10.408 1.445 1.00 74.00 98 ASP A O 1
ATOM 755 N N . TYR A 1 99 ? 5.408 -8.434 0.576 1.00 82.06 99 TYR A N 1
ATOM 756 C CA . TYR A 1 99 ? 6.201 -8.629 -0.632 1.00 82.06 99 TYR A CA 1
ATOM 757 C C . TYR A 1 99 ? 7.698 -8.786 -0.290 1.00 82.06 99 TYR A C 1
ATOM 759 O O . TYR A 1 99 ? 8.134 -8.137 0.649 1.00 82.06 99 TYR A O 1
ATOM 767 N N . PRO A 1 100 ? 8.496 -9.589 -1.025 1.00 79.00 100 PRO A N 1
ATOM 768 C CA . PRO A 1 100 ? 8.095 -10.552 -2.055 1.00 79.00 100 PRO A CA 1
ATOM 769 C C . PRO A 1 100 ? 7.629 -11.904 -1.489 1.00 79.00 100 PRO A C 1
ATOM 771 O O . PRO A 1 100 ? 7.077 -12.713 -2.234 1.00 79.00 100 PRO A O 1
ATOM 774 N N . SER A 1 101 ? 7.816 -12.143 -0.191 1.00 82.00 101 SER A N 1
ATOM 775 C CA . SER A 1 101 ? 7.546 -13.417 0.497 1.00 82.00 101 SER A CA 1
ATOM 776 C C . SER A 1 101 ? 6.077 -13.620 0.894 1.00 82.00 101 SER A C 1
ATOM 778 O O . SER A 1 101 ? 5.754 -14.510 1.682 1.00 82.00 101 SER A O 1
ATOM 780 N N . ALA A 1 102 ? 5.178 -12.802 0.348 1.00 83.38 102 ALA A N 1
ATOM 781 C CA . ALA A 1 102 ? 3.814 -12.681 0.830 1.00 83.38 102 ALA A CA 1
ATOM 782 C C . ALA A 1 102 ? 3.035 -13.987 0.680 1.00 83.38 102 ALA A C 1
ATOM 784 O O . ALA A 1 102 ? 3.239 -14.753 -0.270 1.00 83.38 102 ALA A O 1
ATOM 785 N N . TYR A 1 103 ? 2.071 -14.215 1.574 1.00 85.62 103 TYR A N 1
ATOM 786 C CA . TYR A 1 103 ? 1.214 -15.396 1.515 1.00 85.62 103 TYR A CA 1
ATOM 787 C C . TYR A 1 103 ? 0.554 -15.528 0.133 1.00 85.62 103 TYR A C 1
ATOM 789 O O . TYR A 1 103 ? -0.223 -14.672 -0.285 1.00 85.62 103 TYR A O 1
ATOM 797 N N . ARG A 1 104 ? 0.877 -16.612 -0.589 1.00 88.25 104 ARG A N 1
ATOM 798 C CA . ARG A 1 104 ? 0.404 -16.884 -1.965 1.00 88.25 104 ARG A CA 1
ATOM 799 C C . ARG A 1 104 ? 0.713 -15.765 -2.978 1.00 88.25 104 ARG A C 1
ATOM 801 O O . ARG A 1 104 ? 0.043 -15.653 -4.003 1.00 88.25 104 ARG A O 1
ATOM 808 N N . GLY A 1 105 ? 1.737 -14.955 -2.716 1.00 89.50 105 GLY A N 1
ATOM 809 C CA . GLY A 1 105 ? 2.096 -13.816 -3.558 1.00 89.50 105 GLY A CA 1
ATOM 810 C C . GLY A 1 105 ? 1.095 -12.661 -3.488 1.00 89.50 105 GLY A C 1
ATOM 811 O O . GLY A 1 105 ? 1.022 -11.874 -4.425 1.00 89.50 105 GLY A O 1
ATOM 812 N N . LEU A 1 106 ? 0.309 -12.554 -2.416 1.00 91.62 106 LEU A N 1
ATOM 813 C CA . LEU A 1 106 ? -0.667 -11.480 -2.237 1.00 91.62 106 LEU A CA 1
ATOM 814 C C . LEU A 1 106 ? -0.048 -10.324 -1.457 1.00 91.62 106 LEU A C 1
ATOM 816 O O . LEU A 1 106 ? 0.137 -10.409 -0.246 1.00 91.62 106 LEU A O 1
ATOM 820 N N . GLY A 1 107 ? 0.274 -9.245 -2.161 1.00 92.00 107 GLY A N 1
ATOM 821 C CA . GLY A 1 107 ? 0.899 -8.061 -1.588 1.00 92.00 107 GLY A CA 1
ATOM 822 C C . GLY A 1 107 ? -0.102 -6.967 -1.226 1.00 92.00 107 GLY A C 1
ATOM 823 O O . GLY A 1 107 ? -1.240 -6.938 -1.703 1.00 92.00 107 GLY A O 1
ATOM 824 N N . ARG A 1 108 ? 0.366 -6.028 -0.402 1.00 93.00 108 ARG A N 1
ATOM 825 C CA . ARG A 1 108 ? -0.324 -4.782 -0.064 1.00 93.00 108 ARG A CA 1
ATOM 826 C C . ARG A 1 108 ? 0.360 -3.608 -0.730 1.00 93.00 108 ARG A C 1
ATOM 828 O O . ARG A 1 108 ? 1.584 -3.575 -0.839 1.00 93.00 108 ARG A O 1
ATOM 835 N N . PHE A 1 109 ? -0.429 -2.620 -1.100 1.00 93.50 109 PHE A N 1
ATOM 836 C CA . PHE A 1 109 ? 0.079 -1.365 -1.626 1.00 93.50 109 PHE A CA 1
ATOM 837 C C . PHE A 1 109 ? -0.725 -0.201 -1.069 1.00 93.50 109 PHE A C 1
ATOM 839 O O . PHE A 1 109 ? -1.820 -0.396 -0.529 1.00 93.50 109 PHE A O 1
ATOM 846 N N . SER A 1 110 ? -0.191 1.005 -1.205 1.00 92.19 110 SER A N 1
ATOM 847 C CA . SER A 1 110 ? -0.895 2.216 -0.800 1.00 92.19 110 SER A CA 1
ATOM 848 C C . SER A 1 110 ? -0.730 3.347 -1.796 1.00 92.19 110 SER A C 1
ATOM 850 O O . SER A 1 110 ? 0.277 3.467 -2.482 1.00 92.19 110 SER A O 1
ATOM 852 N N . VAL A 1 111 ? -1.750 4.189 -1.855 1.00 90.56 111 VAL A N 1
ATOM 853 C CA . VAL A 1 111 ? -1.778 5.418 -2.634 1.00 90.56 111 VAL A CA 1
ATOM 854 C C . VAL A 1 111 ? -1.979 6.556 -1.653 1.00 90.56 111 VAL A C 1
ATOM 856 O O . VAL A 1 111 ? -2.895 6.517 -0.829 1.00 90.56 111 VAL A O 1
ATOM 859 N N . VAL A 1 112 ? -1.121 7.565 -1.739 1.00 87.50 112 VAL A N 1
ATOM 860 C CA . VAL A 1 112 ? -1.276 8.796 -0.972 1.00 87.50 112 VAL A CA 1
ATOM 861 C C . VAL A 1 112 ? -1.862 9.848 -1.895 1.00 87.50 112 VAL A C 1
ATOM 863 O O . VAL A 1 112 ? -1.266 10.172 -2.911 1.00 87.50 112 VAL A O 1
ATOM 866 N N . ASN A 1 113 ? -3.020 10.379 -1.526 1.00 84.44 113 ASN A N 1
ATOM 867 C CA . ASN A 1 113 ? -3.706 11.446 -2.243 1.00 84.44 113 ASN A CA 1
ATOM 868 C C . ASN A 1 113 ? -3.868 12.668 -1.339 1.00 84.44 113 ASN A C 1
ATOM 870 O O . ASN A 1 113 ? -3.673 12.585 -0.127 1.00 84.44 113 ASN A O 1
ATOM 874 N N . MET A 1 114 ? -4.260 13.798 -1.921 1.00 84.69 114 MET A N 1
ATOM 875 C CA . MET A 1 114 ? -4.751 14.950 -1.165 1.00 84.69 114 MET A CA 1
ATOM 876 C C . MET A 1 114 ? -6.278 14.917 -1.144 1.00 84.69 114 MET A C 1
ATOM 878 O O . MET A 1 114 ? -6.905 14.699 -2.180 1.00 84.69 114 MET A O 1
ATOM 882 N N . ASP A 1 115 ? -6.887 15.127 0.019 1.00 83.62 115 ASP A N 1
ATOM 883 C CA . ASP A 1 115 ? -8.324 15.376 0.088 1.00 83.62 115 ASP A CA 1
ATOM 884 C C . ASP A 1 115 ? -8.670 16.821 -0.316 1.00 83.62 115 ASP A C 1
ATOM 886 O O . ASP A 1 115 ? -7.797 17.667 -0.521 1.00 83.62 115 ASP A O 1
ATOM 890 N N . GLY A 1 116 ? -9.968 17.125 -0.407 1.00 79.12 116 GLY A N 1
ATOM 891 C CA . GLY A 1 116 ? -10.457 18.464 -0.761 1.00 79.12 116 GLY A CA 1
ATOM 892 C C . GLY A 1 116 ? -10.080 19.576 0.231 1.00 79.12 116 GLY A C 1
ATOM 893 O O . GLY A 1 116 ? -10.341 20.741 -0.051 1.00 79.12 116 GLY A O 1
ATOM 894 N N . SER A 1 117 ? -9.471 19.238 1.374 1.00 84.88 117 SER A N 1
ATOM 895 C CA . SER A 1 117 ? -8.938 20.185 2.360 1.00 84.88 117 SER A CA 1
ATOM 896 C C . SER A 1 117 ? -7.417 20.377 2.262 1.00 84.88 117 SER A C 1
ATOM 898 O O . SER A 1 117 ? -6.846 21.148 3.029 1.00 84.88 117 SER A O 1
ATOM 900 N N . GLY A 1 118 ? -6.752 19.695 1.321 1.00 82.69 118 GLY A N 1
ATOM 901 C CA . GLY A 1 118 ? -5.297 19.720 1.160 1.00 82.69 118 GLY A CA 1
ATOM 902 C C . GLY A 1 118 ? -4.551 18.810 2.139 1.00 82.69 118 GLY A C 1
ATOM 903 O O . GLY A 1 118 ? -3.329 18.910 2.260 1.00 82.69 118 GLY A O 1
ATOM 904 N N . LYS A 1 119 ? -5.257 17.922 2.849 1.00 85.19 119 LYS A N 1
ATOM 905 C CA . LYS A 1 119 ? -4.648 16.959 3.766 1.00 85.19 119 LYS A CA 1
ATOM 906 C C . LYS A 1 119 ? -4.281 15.683 3.014 1.00 85.19 119 LYS A C 1
ATOM 908 O O . LYS A 1 119 ? -5.067 15.160 2.227 1.00 85.19 119 LYS A O 1
ATOM 913 N N . ARG A 1 120 ? -3.101 15.136 3.319 1.00 84.12 120 ARG A N 1
ATOM 914 C CA . ARG A 1 120 ? -2.678 13.821 2.824 1.00 84.12 120 ARG A CA 1
ATOM 915 C C . ARG A 1 120 ? -3.578 12.729 3.400 1.00 84.12 120 ARG A C 1
ATOM 917 O O . ARG A 1 120 ? -3.684 12.584 4.619 1.00 84.12 120 ARG A O 1
ATOM 924 N N . VAL A 1 121 ? -4.177 11.943 2.520 1.00 87.19 121 VAL A N 1
ATOM 925 C CA . VAL A 1 121 ? -4.960 10.754 2.841 1.00 87.19 121 VAL A CA 1
ATOM 926 C C . VAL A 1 121 ? -4.307 9.573 2.154 1.00 87.19 121 VAL A C 1
ATOM 928 O O . VAL A 1 121 ? -4.188 9.528 0.932 1.00 87.19 121 VAL A O 1
ATOM 931 N N . GLU A 1 122 ? -3.878 8.611 2.955 1.00 89.50 122 GLU A N 1
ATOM 932 C CA . GLU A 1 122 ? -3.367 7.349 2.454 1.00 89.50 122 GLU A CA 1
ATOM 933 C C . GLU A 1 122 ? -4.491 6.318 2.425 1.00 89.50 122 GLU A C 1
ATOM 935 O O . GLU A 1 122 ? -5.199 6.127 3.414 1.00 89.50 122 GLU A O 1
ATOM 940 N N . LYS A 1 123 ? -4.658 5.660 1.279 1.00 93.62 123 LYS A N 1
ATOM 941 C CA . LYS A 1 123 ? -5.535 4.502 1.129 1.00 93.62 123 LYS A CA 1
ATOM 942 C C . LYS A 1 123 ? -4.720 3.302 0.690 1.00 93.62 123 LYS A C 1
ATOM 944 O O . LYS A 1 123 ? -3.758 3.439 -0.059 1.00 93.62 123 LYS A O 1
ATOM 949 N N . CYS A 1 124 ? -5.119 2.119 1.122 1.00 94.38 124 CYS A N 1
ATOM 950 C CA . CYS A 1 124 ? -4.433 0.875 0.813 1.00 94.38 124 CYS A CA 1
ATOM 951 C C . CYS A 1 124 ? -5.339 -0.121 0.087 1.00 94.38 124 CYS A C 1
ATOM 953 O O . CYS A 1 124 ? -6.574 -0.054 0.155 1.00 94.38 124 CYS A O 1
ATOM 955 N N . GLY A 1 125 ? -4.690 -1.025 -0.640 1.00 95.31 125 GLY A N 1
ATOM 956 C CA . GLY A 1 125 ? -5.303 -2.076 -1.439 1.00 95.31 125 GLY A CA 1
ATOM 957 C C . GLY A 1 125 ? -4.400 -3.303 -1.538 1.00 95.31 125 GLY A C 1
ATOM 958 O O . GLY A 1 125 ? -3.376 -3.404 -0.855 1.00 95.31 125 GLY A O 1
ATOM 959 N N . TYR A 1 126 ? -4.787 -4.238 -2.404 1.00 95.31 126 TYR A N 1
ATOM 960 C CA . TYR A 1 126 ? -4.137 -5.540 -2.544 1.00 95.31 126 TYR A CA 1
ATOM 961 C C . TYR A 1 126 ? -3.862 -5.893 -4.003 1.00 95.31 126 TYR A C 1
ATOM 963 O O . TYR A 1 126 ? -4.646 -5.557 -4.894 1.00 95.31 126 TYR A O 1
ATOM 971 N N . PHE A 1 127 ? -2.769 -6.614 -4.241 1.00 94.69 127 PHE A N 1
ATOM 972 C CA . PHE A 1 127 ? -2.351 -7.042 -5.574 1.00 94.69 127 PHE A CA 1
ATOM 973 C C . PHE A 1 127 ? -1.749 -8.451 -5.571 1.00 94.69 127 PHE A C 1
ATOM 975 O O . PHE A 1 127 ? -1.301 -8.948 -4.539 1.00 94.69 127 PHE A O 1
ATOM 982 N N . GLN A 1 128 ? -1.697 -9.077 -6.745 1.00 93.00 128 GLN A N 1
ATOM 983 C CA . GLN A 1 128 ? -1.046 -10.367 -6.974 1.00 93.00 128 GLN A CA 1
ATOM 984 C C . GLN A 1 128 ? 0.360 -10.165 -7.561 1.00 93.00 128 GLN A C 1
ATOM 986 O O . GLN A 1 128 ? 0.518 -9.545 -8.612 1.00 93.00 128 GLN A O 1
ATOM 991 N N . SER A 1 129 ? 1.388 -10.702 -6.903 1.00 89.19 129 SER A N 1
ATOM 992 C CA . SER A 1 129 ? 2.792 -10.321 -7.098 1.00 89.19 129 SER A CA 1
ATOM 993 C C . SER A 1 129 ? 3.448 -10.690 -8.432 1.00 89.19 129 SER A C 1
ATOM 995 O O . SER A 1 129 ? 4.210 -9.863 -8.924 1.00 89.19 129 SER A O 1
ATOM 997 N N . PRO A 1 130 ? 3.184 -11.840 -9.089 1.00 82.44 130 PRO A N 1
ATOM 998 C CA . PRO A 1 130 ? 3.903 -12.179 -10.319 1.00 82.44 130 PRO A CA 1
ATOM 999 C C . PRO A 1 130 ? 3.647 -11.184 -11.460 1.00 82.44 130 PRO A C 1
ATOM 1001 O O . PRO A 1 130 ? 4.552 -10.864 -12.229 1.00 82.44 130 PRO A O 1
ATOM 1004 N N . GLN A 1 131 ? 2.412 -10.687 -11.549 1.00 89.12 131 GLN A N 1
ATOM 1005 C CA . GLN A 1 131 ? 1.932 -9.804 -12.617 1.00 89.12 131 GLN A CA 1
ATOM 1006 C C . GLN A 1 131 ? 1.616 -8.395 -12.114 1.00 89.12 131 GLN A C 1
ATOM 1008 O O . GLN A 1 131 ? 1.210 -7.554 -12.907 1.00 89.12 131 GLN A O 1
ATOM 1013 N N . PHE A 1 132 ? 1.757 -8.146 -10.809 1.00 93.19 132 PHE A N 1
ATOM 1014 C CA . PHE A 1 132 ? 1.354 -6.898 -10.159 1.00 93.19 132 PHE A CA 1
ATOM 1015 C C . PHE A 1 132 ? -0.085 -6.482 -10.505 1.00 93.19 132 PHE A C 1
ATOM 1017 O O . PHE A 1 132 ? -0.384 -5.314 -10.725 1.00 93.19 132 PHE A O 1
ATOM 1024 N N . HIS A 1 133 ? -0.986 -7.465 -10.567 1.00 93.19 133 HIS A N 1
ATOM 1025 C CA . HIS A 1 133 ? -2.395 -7.244 -10.875 1.00 93.19 133 HIS A CA 1
ATOM 1026 C C . HIS A 1 133 ? -3.139 -6.767 -9.625 1.00 93.19 133 HIS A C 1
ATOM 1028 O O . HIS A 1 133 ? -3.117 -7.455 -8.603 1.00 93.19 133 HIS A O 1
ATOM 1034 N N . ILE A 1 134 ? -3.807 -5.614 -9.702 1.00 94.75 134 ILE A N 1
ATOM 1035 C CA . ILE A 1 134 ? -4.636 -5.092 -8.608 1.00 94.75 134 ILE A CA 1
ATOM 1036 C C . ILE A 1 134 ? -5.847 -6.008 -8.420 1.00 94.75 134 ILE A C 1
ATOM 1038 O O . ILE A 1 134 ? -6.697 -6.105 -9.299 1.00 94.75 134 ILE A O 1
ATOM 1042 N N . LEU A 1 135 ? -5.940 -6.635 -7.248 1.00 95.12 135 LEU A N 1
ATOM 1043 C CA . LEU A 1 135 ? -7.099 -7.433 -6.839 1.00 95.12 135 LEU A CA 1
ATOM 1044 C C . LEU A 1 135 ? -8.148 -6.561 -6.163 1.00 95.12 135 LEU A C 1
ATOM 1046 O O . LEU A 1 135 ? -9.344 -6.709 -6.393 1.00 95.12 135 LEU A O 1
ATOM 1050 N N . VAL A 1 136 ? -7.687 -5.639 -5.317 1.00 96.38 136 VAL A N 1
ATOM 1051 C CA . VAL A 1 136 ? -8.552 -4.688 -4.629 1.00 96.38 136 VAL A CA 1
ATOM 1052 C C . VAL A 1 136 ? -7.925 -3.302 -4.724 1.00 96.38 136 VAL A C 1
ATOM 1054 O O . VAL A 1 136 ? -6.802 -3.125 -4.242 1.00 96.38 136 VAL A O 1
ATOM 1057 N N . PRO A 1 137 ? -8.619 -2.317 -5.324 1.00 95.31 137 PRO A N 1
ATOM 1058 C CA . PRO A 1 137 ? -8.130 -0.946 -5.413 1.00 95.31 137 PRO A CA 1
ATOM 1059 C C . PRO A 1 137 ? -7.814 -0.336 -4.045 1.00 95.31 137 PRO A C 1
ATOM 1061 O O . PRO A 1 137 ? -8.335 -0.779 -3.018 1.00 95.31 137 PRO A O 1
ATOM 1064 N N . ALA A 1 138 ? -7.002 0.722 -4.037 1.00 94.75 138 ALA A N 1
ATOM 1065 C CA . ALA A 1 138 ? -6.672 1.462 -2.826 1.00 94.75 138 ALA A CA 1
ATOM 1066 C C . ALA A 1 138 ? -7.892 2.235 -2.296 1.00 94.75 138 ALA A C 1
ATOM 1068 O O . ALA A 1 138 ? -8.157 3.363 -2.702 1.00 94.75 138 ALA A O 1
ATOM 1069 N N . GLN A 1 139 ? -8.658 1.614 -1.398 1.00 95.12 139 GLN A N 1
ATOM 1070 C CA . GLN A 1 139 ? -9.920 2.168 -0.886 1.00 95.12 139 GLN A CA 1
ATOM 1071 C C . GLN A 1 139 ? -10.092 2.053 0.632 1.00 95.12 139 GLN A C 1
ATOM 1073 O O . GLN A 1 139 ? -11.073 2.570 1.171 1.00 95.12 139 GLN A O 1
ATOM 1078 N N . PHE A 1 140 ? -9.192 1.350 1.319 1.00 96.56 140 PHE A N 1
ATOM 1079 C CA . PHE A 1 140 ? -9.243 1.157 2.767 1.00 96.56 140 PHE A CA 1
ATOM 1080 C C . PHE A 1 140 ? -8.293 2.118 3.470 1.00 96.56 140 PHE A C 1
ATOM 1082 O O . PHE A 1 140 ? -7.270 2.490 2.909 1.00 96.56 140 PHE A O 1
ATOM 1089 N N . ASP A 1 141 ? -8.628 2.515 4.691 1.00 94.50 141 ASP A N 1
ATOM 1090 C CA . ASP A 1 141 ? -7.756 3.330 5.540 1.00 94.50 141 ASP A CA 1
ATOM 1091 C C . ASP A 1 141 ? -6.625 2.496 6.140 1.00 94.50 141 ASP A C 1
ATOM 1093 O O . ASP A 1 141 ? -5.533 3.005 6.368 1.00 94.50 141 ASP A O 1
ATOM 1097 N N . GLN A 1 142 ? -6.883 1.210 6.396 1.00 93.38 142 GLN A N 1
ATOM 1098 C CA . GLN A 1 142 ? -5.896 0.265 6.910 1.00 93.38 142 GLN A CA 1
ATOM 1099 C C . GLN A 1 142 ? -6.066 -1.107 6.259 1.00 93.38 142 GLN A C 1
ATOM 1101 O O . GLN A 1 142 ? -7.191 -1.558 6.032 1.00 93.38 142 GLN A O 1
ATOM 1106 N N . CYS A 1 143 ? -4.943 -1.771 5.996 1.00 93.12 143 CYS A N 1
ATOM 1107 C CA . CYS A 1 143 ? -4.871 -3.082 5.360 1.00 93.12 143 CYS A CA 1
ATOM 1108 C C . CYS A 1 143 ? -3.837 -3.921 6.095 1.00 93.12 143 CYS A C 1
ATOM 1110 O O . CYS A 1 143 ? -2.675 -3.526 6.167 1.00 93.12 143 CYS A O 1
ATOM 1112 N N . GLU A 1 144 ? -4.231 -5.089 6.581 1.00 91.88 144 GLU A N 1
ATOM 1113 C CA . GLU A 1 144 ? -3.335 -6.105 7.127 1.00 91.88 144 GLU A CA 1
ATOM 1114 C C . GLU A 1 144 ? -2.915 -7.111 6.059 1.00 91.88 144 GLU A C 1
ATOM 1116 O O . GLU A 1 144 ? -3.605 -7.276 5.045 1.00 91.88 144 GLU A O 1
ATOM 1121 N N . ALA A 1 145 ? -1.756 -7.744 6.259 1.00 90.00 145 ALA A N 1
ATOM 1122 C CA . ALA A 1 145 ? -1.227 -8.751 5.342 1.00 90.00 145 ALA A CA 1
ATOM 1123 C C . ALA A 1 145 ? -2.167 -9.967 5.246 1.00 90.00 145 ALA A C 1
ATOM 1125 O O . ALA A 1 145 ? -2.953 -10.251 6.154 1.00 90.00 145 ALA A O 1
ATOM 1126 N N . PHE A 1 146 ? -2.089 -10.702 4.135 1.00 89.75 146 PHE A N 1
ATOM 1127 C CA . PHE A 1 146 ? -2.862 -11.931 3.978 1.00 89.75 146 PHE A CA 1
ATOM 1128 C C . PHE A 1 146 ? -2.352 -13.033 4.907 1.00 89.75 146 PHE A C 1
ATOM 1130 O O . PHE A 1 146 ? -1.167 -13.360 4.923 1.00 89.75 146 PHE A O 1
ATOM 1137 N N . ALA A 1 147 ? -3.285 -13.670 5.610 1.00 86.38 147 ALA A N 1
ATOM 1138 C CA . ALA A 1 147 ? -3.067 -14.901 6.355 1.00 86.38 147 ALA A CA 1
ATOM 1139 C C . ALA A 1 147 ? -4.033 -15.997 5.870 1.00 86.38 147 ALA A C 1
ATOM 1141 O O . ALA A 1 147 ? -4.825 -15.797 4.946 1.00 86.38 147 ALA A O 1
ATOM 1142 N N . LYS A 1 148 ? -3.988 -17.174 6.507 1.00 84.88 148 LYS A N 1
ATOM 1143 C CA . LYS A 1 148 ? -4.797 -18.350 6.131 1.00 84.88 148 LYS A CA 1
ATOM 1144 C C . LYS A 1 148 ? -6.298 -18.043 6.002 1.00 84.88 148 LYS A C 1
ATOM 1146 O O . LYS A 1 148 ? -6.944 -18.542 5.085 1.00 84.88 148 LYS A O 1
ATOM 1151 N N . GLU A 1 149 ? -6.831 -17.204 6.888 1.00 85.75 149 GLU A N 1
ATOM 1152 C CA . GLU A 1 149 ? -8.259 -16.856 6.927 1.00 85.75 149 GLU A CA 1
ATOM 1153 C C . GLU A 1 149 ? -8.640 -15.706 5.974 1.00 85.75 149 GLU A C 1
ATOM 1155 O O . GLU A 1 149 ? -9.824 -15.466 5.720 1.00 85.75 149 GLU A O 1
ATOM 1160 N N . GLY A 1 150 ? -7.651 -15.025 5.389 1.00 91.44 150 GLY A N 1
ATOM 1161 C CA . GLY A 1 150 ? -7.826 -13.836 4.559 1.00 91.44 150 GLY A CA 1
ATOM 1162 C C . GLY A 1 150 ? -6.995 -12.656 5.053 1.00 91.44 150 GLY A C 1
ATOM 1163 O O . GLY A 1 150 ? -6.112 -12.813 5.896 1.00 91.44 150 GLY A O 1
ATOM 1164 N N . ALA A 1 151 ? -7.293 -11.475 4.520 1.00 93.31 151 ALA A N 1
ATOM 1165 C CA . ALA A 1 151 ? -6.712 -10.213 4.966 1.00 93.31 151 ALA A CA 1
ATOM 1166 C C . ALA A 1 151 ? -7.778 -9.351 5.643 1.00 93.31 151 ALA A C 1
ATOM 1168 O O . ALA A 1 151 ? -8.896 -9.230 5.135 1.00 93.31 151 ALA A O 1
ATOM 1169 N N . PHE A 1 152 ? -7.439 -8.753 6.784 1.00 94.81 152 PHE A N 1
ATOM 1170 C CA . PHE A 1 152 ? -8.286 -7.742 7.406 1.00 94.81 152 PHE A CA 1
ATOM 1171 C C . PHE A 1 152 ? -8.011 -6.376 6.773 1.00 94.81 152 PHE A C 1
ATOM 1173 O O . PHE A 1 152 ? -6.859 -5.984 6.624 1.00 94.81 152 PHE A O 1
ATOM 1180 N N . ALA A 1 153 ? -9.061 -5.631 6.452 1.00 95.94 153 ALA A N 1
ATOM 1181 C CA . ALA A 1 153 ? -8.966 -4.232 6.057 1.00 95.94 153 ALA A CA 1
ATOM 1182 C C . ALA A 1 153 ? -10.088 -3.429 6.714 1.00 95.94 153 ALA A C 1
ATOM 1184 O O . ALA A 1 153 ? -11.125 -3.993 7.070 1.00 95.94 153 ALA A O 1
ATOM 1185 N N . CYS A 1 154 ? -9.929 -2.115 6.860 1.00 96.44 154 CYS A N 1
ATOM 1186 C CA . CYS A 1 154 ? -11.008 -1.278 7.375 1.00 96.44 154 CYS A CA 1
ATOM 1187 C C . CYS A 1 154 ? -11.134 0.080 6.684 1.00 96.44 154 CYS A C 1
ATOM 1189 O O . CYS A 1 154 ? -10.170 0.635 6.158 1.00 96.44 154 CYS A O 1
ATOM 1191 N N . LYS A 1 155 ? -12.375 0.577 6.656 1.00 96.44 155 LYS A N 1
ATOM 1192 C CA . LYS A 1 155 ? -12.757 1.917 6.194 1.00 96.44 155 LYS A CA 1
ATOM 1193 C C . LYS A 1 155 ? -13.226 2.739 7.383 1.00 96.44 155 LYS A C 1
ATOM 1195 O O . LYS A 1 155 ? -13.918 2.200 8.248 1.00 96.44 155 LYS A O 1
ATOM 1200 N N . ASP A 1 156 ? -12.886 4.021 7.382 1.00 93.94 156 ASP A N 1
ATOM 1201 C CA . ASP A 1 156 ? -13.232 4.997 8.418 1.00 93.94 156 ASP A CA 1
ATOM 1202 C C . ASP A 1 156 ? -12.738 4.569 9.813 1.00 93.94 156 ASP A C 1
ATOM 1204 O O . ASP A 1 156 ? -13.407 4.769 10.829 1.00 93.94 156 ASP A O 1
ATOM 1208 N N . CYS A 1 157 ? -11.566 3.932 9.845 1.00 92.81 157 CYS A N 1
ATOM 1209 C CA . CYS A 1 157 ? -10.935 3.385 11.039 1.00 92.81 157 CYS A CA 1
ATOM 1210 C C . CYS A 1 157 ? -9.570 4.029 11.290 1.00 92.81 157 CYS A C 1
ATOM 1212 O O . CYS A 1 157 ? -8.879 4.461 10.365 1.00 92.81 157 CYS A O 1
ATOM 1214 N N . VAL A 1 158 ? -9.152 4.026 12.553 1.00 89.88 158 VAL A N 1
ATOM 1215 C CA . VAL A 1 158 ? -7.799 4.410 12.966 1.00 89.88 158 VAL A CA 1
ATOM 1216 C C . VAL A 1 158 ? -7.120 3.195 13.579 1.00 89.88 158 VAL A C 1
ATOM 1218 O O . VAL A 1 158 ? -7.729 2.468 14.365 1.00 89.88 158 VAL A O 1
ATOM 1221 N N . ALA A 1 159 ? -5.864 2.971 13.208 1.00 89.25 159 ALA A N 1
ATOM 1222 C CA . ALA A 1 159 ? -5.026 1.968 13.839 1.00 89.25 159 ALA A CA 1
ATOM 1223 C C . ALA A 1 159 ? -4.288 2.580 15.028 1.00 89.25 159 ALA A C 1
ATOM 1225 O O . ALA A 1 159 ? -3.599 3.589 14.877 1.00 89.25 159 ALA A O 1
ATOM 1226 N N . TYR A 1 160 ? -4.399 1.934 16.180 1.00 88.81 160 TYR A N 1
ATOM 1227 C CA . TYR A 1 160 ? -3.684 2.292 17.392 1.00 88.81 160 TYR A CA 1
ATOM 1228 C C . TYR A 1 160 ? -2.731 1.177 17.795 1.00 88.81 160 TYR A C 1
ATOM 1230 O O . TYR A 1 160 ? -3.055 0.006 17.636 1.00 88.81 160 TYR A O 1
ATOM 1238 N N . CYS A 1 161 ? -1.594 1.522 18.382 1.00 86.69 161 CYS A N 1
ATOM 1239 C CA . CYS A 1 161 ? -0.756 0.541 19.066 1.00 86.69 161 CYS A CA 1
ATOM 1240 C C . CYS A 1 161 ? -1.305 0.309 20.467 1.00 86.69 161 CYS A C 1
ATOM 1242 O O . CYS A 1 161 ? -1.498 1.266 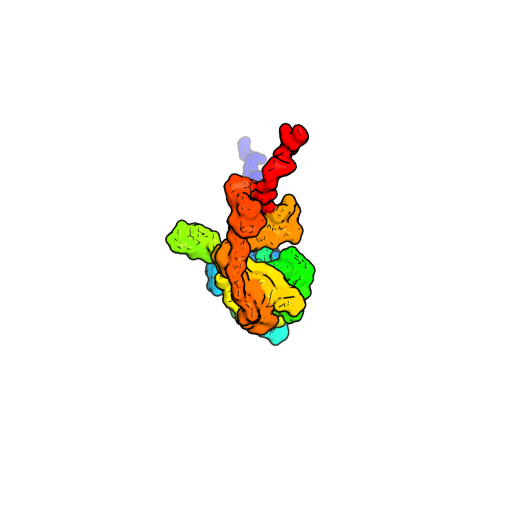21.222 1.00 86.69 161 CYS A O 1
ATOM 1244 N N . SER A 1 162 ? -1.567 -0.944 20.823 1.00 80.31 162 SER A N 1
ATOM 1245 C CA . SER A 1 162 ? -1.991 -1.284 22.185 1.00 80.31 162 SER A CA 1
ATOM 1246 C C . SER A 1 162 ? -0.819 -1.432 23.159 1.00 80.31 162 SER A C 1
ATOM 1248 O O . SER A 1 162 ? -1.038 -1.474 24.367 1.00 80.31 162 SER A O 1
ATOM 1250 N N . ASP A 1 163 ? 0.414 -1.496 22.654 1.00 74.56 163 ASP A N 1
ATOM 1251 C CA . ASP A 1 163 ? 1.649 -1.516 23.438 1.00 74.56 163 ASP A CA 1
ATOM 1252 C C . ASP A 1 163 ? 2.659 -0.464 22.937 1.00 74.56 163 ASP A C 1
ATOM 1254 O O . ASP A 1 163 ? 2.397 0.265 21.976 1.00 74.56 163 ASP A O 1
ATOM 1258 N N . ALA A 1 164 ? 3.783 -0.332 23.648 1.00 69.75 164 ALA A N 1
ATOM 1259 C CA . ALA A 1 164 ? 4.797 0.688 23.378 1.00 69.75 164 ALA A CA 1
ATOM 1260 C C . ALA A 1 164 ? 5.591 0.442 22.084 1.00 69.75 164 ALA A C 1
ATOM 1262 O O . ALA A 1 164 ? 6.083 1.404 21.499 1.00 69.75 164 ALA A O 1
ATOM 1263 N N . ASP A 1 165 ? 5.675 -0.814 21.646 1.00 70.50 165 ASP A N 1
ATOM 1264 C CA . ASP A 1 165 ? 6.486 -1.258 20.507 1.00 70.50 165 ASP A CA 1
ATOM 1265 C C . ASP A 1 165 ? 5.624 -1.545 19.261 1.00 70.50 165 ASP A C 1
ATOM 1267 O O . ASP A 1 165 ? 6.120 -1.955 18.215 1.00 70.50 165 ASP A O 1
ATOM 1271 N N . CYS A 1 166 ? 4.314 -1.313 19.365 1.00 74.75 166 CYS A N 1
ATOM 1272 C CA . CYS A 1 166 ? 3.305 -1.578 18.350 1.00 74.75 166 CYS A CA 1
ATOM 1273 C C . CYS A 1 166 ? 3.276 -3.014 17.813 1.00 74.75 166 CYS A C 1
ATOM 1275 O O . CYS A 1 166 ? 2.900 -3.238 16.659 1.00 74.75 166 CYS A O 1
ATOM 1277 N N . HIS A 1 167 ? 3.619 -4.003 18.641 1.00 76.19 167 HIS A N 1
ATOM 1278 C CA . HIS A 1 167 ? 3.510 -5.405 18.230 1.00 76.19 167 HIS A CA 1
ATOM 1279 C C . HIS A 1 167 ? 2.055 -5.789 17.951 1.00 76.19 167 HIS A C 1
ATOM 1281 O O . HIS A 1 167 ? 1.774 -6.616 17.083 1.00 76.19 167 HIS A O 1
ATOM 1287 N N . VAL A 1 168 ? 1.126 -5.167 18.681 1.00 75.38 168 VAL A N 1
ATOM 1288 C CA . VAL A 1 168 ? -0.309 -5.351 18.499 1.00 75.38 168 VAL A CA 1
ATOM 1289 C C . VAL A 1 168 ? -0.958 -4.036 18.067 1.00 75.38 168 VAL A C 1
ATOM 1291 O O . VAL A 1 168 ? -0.881 -3.010 18.753 1.00 75.38 168 VAL A O 1
ATOM 1294 N N . ARG A 1 169 ? -1.623 -4.089 16.908 1.00 85.19 169 ARG A N 1
ATOM 1295 C CA . ARG A 1 169 ? -2.428 -2.994 16.362 1.00 85.19 169 ARG A CA 1
ATOM 1296 C C . ARG A 1 169 ? -3.906 -3.258 16.604 1.00 85.19 169 ARG A C 1
ATOM 1298 O O . ARG A 1 169 ? -4.437 -4.303 16.237 1.00 85.19 169 ARG A O 1
ATOM 1305 N N . GLU A 1 170 ? -4.577 -2.276 17.181 1.00 89.38 170 GLU A N 1
ATOM 1306 C CA . GLU A 1 170 ? -6.016 -2.269 17.397 1.00 89.38 170 GLU A CA 1
ATOM 1307 C C . GLU A 1 170 ? -6.666 -1.269 16.448 1.00 89.38 170 GLU A C 1
ATOM 1309 O O . GLU A 1 170 ? -6.356 -0.076 16.446 1.00 89.38 170 GLU A O 1
ATOM 1314 N N . PHE A 1 171 ? -7.593 -1.761 15.635 1.00 91.62 171 PHE A N 1
ATOM 1315 C CA . PHE A 1 171 ? -8.372 -0.933 14.725 1.00 91.62 171 PHE A CA 1
ATOM 1316 C C . PHE A 1 171 ? -9.639 -0.477 15.425 1.00 91.62 171 PHE A C 1
ATOM 1318 O O . PHE A 1 171 ? -10.378 -1.295 15.977 1.00 91.62 171 PHE A O 1
ATOM 1325 N N . ILE A 1 172 ? -9.896 0.827 15.395 1.00 91.62 172 ILE A N 1
ATOM 1326 C CA . ILE A 1 172 ? -11.018 1.434 16.102 1.00 91.62 172 ILE A CA 1
ATOM 1327 C C . ILE A 1 172 ? -11.804 2.341 15.157 1.00 91.62 172 ILE A C 1
ATOM 1329 O O . ILE A 1 172 ? -11.235 3.193 14.474 1.00 91.62 172 ILE A O 1
ATOM 1333 N N . GLY A 1 173 ? -13.12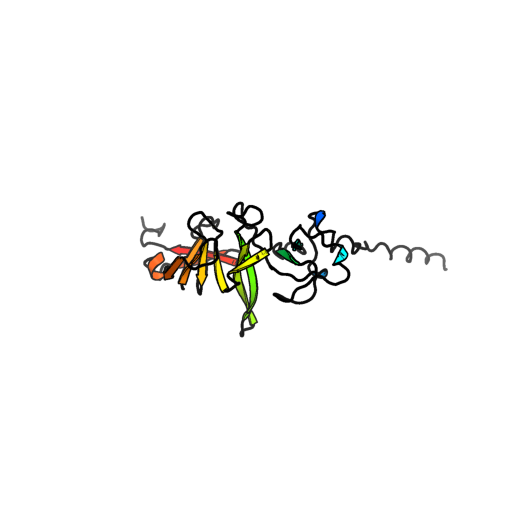7 2.187 15.182 1.00 92.88 173 GLY A N 1
ATOM 1334 C CA . GLY A 1 173 ? -14.067 2.952 14.368 1.00 92.88 173 GLY A CA 1
ATOM 1335 C C . GLY A 1 173 ? -14.306 2.368 12.975 1.00 92.88 173 GLY A C 1
ATOM 1336 O O . GLY A 1 173 ? -13.527 1.561 12.470 1.00 92.88 173 GLY A O 1
ATOM 1337 N N . GLY A 1 174 ? -15.423 2.776 12.374 1.00 95.31 174 GLY A N 1
ATOM 1338 C CA . GLY A 1 174 ? -15.759 2.434 10.997 1.00 95.31 174 GLY A CA 1
ATOM 1339 C C . GLY A 1 174 ? -16.168 0.976 10.787 1.00 95.31 174 GLY A C 1
ATOM 1340 O O . GLY A 1 174 ? -16.836 0.356 11.624 1.00 95.31 174 GLY A O 1
ATOM 1341 N N . ARG A 1 175 ? -15.803 0.438 9.621 1.00 97.44 175 ARG A N 1
ATOM 1342 C CA . ARG A 1 175 ? -16.193 -0.901 9.155 1.00 97.44 175 ARG A CA 1
ATOM 1343 C C . ARG A 1 175 ? -14.983 -1.743 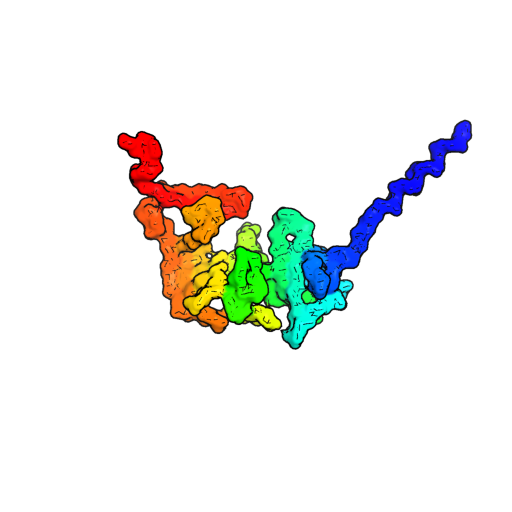8.797 1.00 97.44 175 ARG A C 1
ATOM 1345 O O . ARG A 1 175 ? -14.052 -1.261 8.159 1.00 97.44 175 ARG A O 1
ATOM 1352 N N . GLY A 1 176 ? -15.026 -3.001 9.211 1.00 97.06 176 GLY A N 1
ATOM 1353 C CA . GLY A 1 176 ? -13.994 -4.000 9.012 1.00 97.06 176 GLY A CA 1
ATOM 1354 C C . GLY A 1 176 ? -14.434 -5.011 7.968 1.00 97.06 176 GLY A C 1
ATOM 1355 O O . GLY A 1 176 ? -15.607 -5.380 7.890 1.00 97.06 176 GLY A O 1
ATOM 1356 N N . PHE A 1 177 ? -13.473 -5.467 7.181 1.00 97.50 177 PHE A N 1
ATOM 1357 C CA . PHE A 1 177 ? -13.663 -6.386 6.074 1.00 97.50 177 PHE A CA 1
ATOM 1358 C C . PHE A 1 177 ? -12.650 -7.519 6.204 1.00 97.50 177 PHE A C 1
ATOM 1360 O O . PHE A 1 177 ? -11.481 -7.275 6.491 1.00 97.50 177 PHE A O 1
ATOM 1367 N N . VAL A 1 178 ? -13.092 -8.756 5.987 1.00 97.00 178 VAL A N 1
ATOM 1368 C CA . VAL A 1 178 ? -12.192 -9.884 5.721 1.00 97.00 178 VAL A CA 1
ATOM 1369 C C . VAL A 1 178 ? -12.252 -10.182 4.234 1.00 97.00 178 VAL A C 1
ATOM 1371 O O . VAL A 1 178 ? -13.316 -10.526 3.715 1.00 97.00 178 VAL A O 1
ATOM 1374 N N . LEU A 1 179 ? -11.113 -10.053 3.566 1.00 96.69 179 LEU A N 1
ATOM 1375 C CA . LEU A 1 179 ? -10.963 -10.280 2.136 1.00 96.69 179 LEU A CA 1
ATOM 1376 C C . LEU A 1 179 ? -10.467 -11.702 1.862 1.00 96.69 179 LEU A C 1
ATOM 1378 O O . LEU A 1 179 ? -9.583 -12.221 2.549 1.00 96.69 179 LEU A O 1
ATOM 1382 N N . GLY A 1 180 ? -11.050 -12.337 0.850 1.00 94.69 180 GLY A N 1
ATOM 1383 C CA . GLY A 1 180 ? -10.562 -13.574 0.262 1.00 94.69 180 GLY A CA 1
ATOM 1384 C C . GLY A 1 180 ? -9.306 -13.357 -0.576 1.00 94.69 180 GLY A C 1
ATOM 1385 O O . GLY A 1 180 ? -8.954 -12.235 -0.929 1.00 94.69 180 GLY A O 1
ATOM 1386 N N . THR A 1 181 ? -8.622 -14.452 -0.905 1.00 92.69 181 THR A N 1
ATOM 1387 C CA . THR A 1 181 ? -7.397 -14.433 -1.728 1.00 92.69 181 THR A CA 1
ATOM 1388 C C . THR A 1 181 ? -7.643 -13.991 -3.172 1.00 92.69 181 THR A C 1
ATOM 1390 O O . THR A 1 181 ? -6.700 -13.720 -3.897 1.00 92.69 181 THR A O 1
ATOM 1393 N N . ASP A 1 182 ? -8.902 -13.951 -3.596 1.00 92.50 182 ASP A N 1
ATOM 1394 C CA . ASP A 1 182 ? -9.376 -13.440 -4.883 1.00 92.50 182 ASP A CA 1
ATOM 1395 C C . ASP A 1 182 ? -9.806 -11.960 -4.817 1.00 92.50 182 ASP A C 1
ATOM 1397 O O . ASP A 1 182 ? -10.290 -11.417 -5.804 1.00 92.50 182 ASP A O 1
ATOM 1401 N N . GLY A 1 183 ? -9.660 -11.305 -3.659 1.00 92.06 183 GLY A N 1
ATOM 1402 C CA . GLY A 1 183 ? -10.095 -9.925 -3.430 1.00 92.06 183 GLY A CA 1
ATOM 1403 C C . GLY A 1 183 ? -11.576 -9.766 -3.065 1.00 92.06 183 GLY A C 1
ATOM 1404 O O . GLY A 1 183 ? -12.020 -8.647 -2.810 1.00 92.06 183 GLY A O 1
ATOM 1405 N N . THR A 1 184 ? -12.351 -10.852 -2.988 1.00 95.94 184 THR A N 1
ATOM 1406 C CA . THR A 1 184 ? -13.772 -10.784 -2.610 1.00 95.94 184 THR A CA 1
ATOM 1407 C C . THR A 1 184 ? -13.958 -10.503 -1.119 1.00 95.94 184 THR A C 1
ATOM 1409 O O . THR A 1 184 ? -13.172 -10.939 -0.277 1.00 95.94 184 THR A O 1
ATOM 1412 N N . ILE A 1 185 ? -15.022 -9.785 -0.752 1.00 96.44 185 ILE A N 1
ATOM 1413 C CA . ILE A 1 185 ? -15.375 -9.573 0.658 1.00 96.44 185 ILE A CA 1
ATOM 1414 C C . ILE A 1 185 ? -16.060 -10.839 1.180 1.00 96.44 185 ILE A C 1
ATOM 1416 O O . ILE A 1 185 ? -17.189 -11.141 0.804 1.00 96.44 185 ILE A O 1
ATOM 1420 N N . LYS A 1 186 ? -15.394 -11.562 2.083 1.00 96.50 186 LYS A N 1
ATOM 1421 C CA . LYS A 1 186 ? -15.965 -12.736 2.766 1.00 96.50 186 LYS A CA 1
ATOM 1422 C C . LYS A 1 186 ? -16.853 -12.349 3.939 1.00 96.50 186 LYS A C 1
ATOM 1424 O O . LYS A 1 186 ? -17.813 -13.046 4.255 1.00 96.50 186 LYS A O 1
ATOM 1429 N N . ARG A 1 187 ? -16.484 -11.276 4.638 1.00 96.56 187 ARG A N 1
ATOM 1430 C CA . ARG A 1 187 ? -17.194 -10.798 5.823 1.00 96.56 187 ARG A CA 1
ATOM 1431 C C . ARG A 1 187 ? -17.038 -9.298 5.961 1.00 96.56 187 ARG A C 1
ATOM 1433 O O . ARG A 1 187 ? -15.933 -8.785 5.820 1.00 96.56 187 ARG A O 1
ATOM 1440 N N . GLU A 1 188 ? -18.127 -8.642 6.323 1.00 97.44 188 GLU A 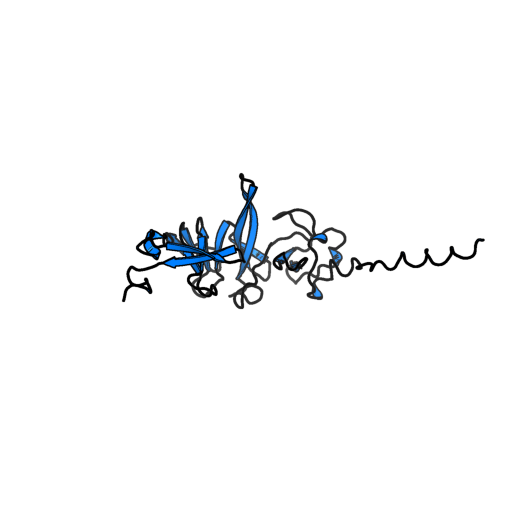N 1
ATOM 1441 C CA . GLU A 1 188 ? -18.174 -7.238 6.718 1.00 97.44 188 GLU A CA 1
ATOM 1442 C C . GLU A 1 188 ? -18.732 -7.143 8.142 1.00 97.44 188 GLU A C 1
ATOM 1444 O O . GLU A 1 188 ? -19.615 -7.916 8.520 1.00 97.44 188 GLU A O 1
ATOM 1449 N N . PHE A 1 189 ? -18.188 -6.242 8.957 1.00 96.69 189 PHE A N 1
ATOM 1450 C CA . PHE A 1 189 ? -18.614 -6.053 10.341 1.00 96.69 189 PHE A CA 1
ATOM 1451 C C . PHE A 1 189 ? -18.289 -4.645 10.846 1.00 96.69 189 PHE A C 1
ATOM 1453 O O . PHE A 1 189 ? -17.416 -3.958 10.318 1.00 96.69 189 PHE A O 1
ATOM 1460 N N . ALA A 1 190 ? -18.976 -4.212 11.902 1.00 96.00 190 ALA A N 1
ATOM 1461 C CA . ALA A 1 190 ? -18.616 -2.986 12.606 1.00 96.00 190 ALA A CA 1
ATOM 1462 C C . ALA A 1 190 ? -17.334 -3.211 13.419 1.00 96.00 190 ALA A C 1
ATOM 1464 O O . ALA A 1 190 ? -17.249 -4.156 14.209 1.00 96.00 190 ALA A O 1
ATOM 1465 N N . VAL A 1 191 ? -16.341 -2.341 13.239 1.00 94.50 191 VAL A N 1
ATOM 1466 C CA . VAL A 1 191 ? -15.130 -2.357 14.069 1.00 94.50 191 VAL A CA 1
ATOM 1467 C C . VAL A 1 191 ? -15.480 -1.821 15.457 1.00 94.50 191 VAL A C 1
ATOM 1469 O O . VAL A 1 191 ? -16.405 -1.020 15.618 1.00 94.50 191 VAL A O 1
ATOM 1472 N N . LYS A 1 192 ? -14.744 -2.259 16.485 1.00 90.25 192 LYS A N 1
ATOM 1473 C CA . LYS A 1 192 ? -14.922 -1.750 17.849 1.00 90.25 192 LYS A CA 1
ATOM 1474 C C . LYS A 1 192 ? -14.821 -0.221 17.851 1.00 90.25 192 LYS A C 1
ATOM 1476 O O . LYS A 1 192 ? -13.958 0.366 17.212 1.00 90.25 192 LYS A O 1
ATOM 1481 N N . THR A 1 193 ? -15.683 0.429 18.619 1.00 89.69 193 THR A N 1
ATOM 1482 C CA . THR A 1 193 ? -15.544 1.849 18.970 1.00 89.69 193 THR A CA 1
ATOM 1483 C C . THR A 1 193 ? -14.642 2.002 20.196 1.00 89.69 193 THR A C 1
ATOM 1485 O O . THR A 1 193 ? -14.490 1.049 20.968 1.00 89.69 193 THR A O 1
ATOM 1488 N N . LEU A 1 194 ? -14.120 3.209 20.449 1.00 84.00 194 LEU A N 1
ATOM 1489 C CA . LEU A 1 194 ? -13.375 3.513 21.683 1.00 84.00 194 LEU A CA 1
ATOM 1490 C C . LEU A 1 194 ? -14.169 3.133 22.941 1.00 84.00 194 LEU A C 1
ATOM 1492 O O . LEU A 1 194 ? -13.622 2.542 23.870 1.00 84.00 194 LEU A O 1
ATOM 1496 N N . LYS A 1 195 ? -15.483 3.400 22.940 1.00 82.44 195 LYS A N 1
ATOM 1497 C CA . LYS A 1 195 ? -16.385 3.053 24.045 1.00 82.44 195 LYS A CA 1
ATOM 1498 C C . LYS A 1 195 ? -16.429 1.547 24.290 1.00 82.44 195 LYS A C 1
ATOM 1500 O O . LYS A 1 195 ? -16.360 1.113 25.432 1.00 82.44 195 LYS A O 1
ATOM 1505 N N . THR A 1 196 ? -16.533 0.746 23.233 1.00 84.88 196 THR A N 1
ATOM 1506 C CA . THR A 1 196 ? -16.590 -0.719 23.361 1.00 84.88 196 THR A CA 1
ATOM 1507 C C . THR A 1 196 ? -15.229 -1.349 23.642 1.00 84.88 196 THR A C 1
ATOM 1509 O O . THR A 1 196 ? -15.179 -2.402 24.268 1.00 84.88 196 THR A O 1
ATOM 1512 N N . TYR A 1 197 ? -14.140 -0.716 23.198 1.00 84.56 197 TYR A N 1
ATOM 1513 C CA . TYR A 1 197 ? -12.782 -1.200 23.426 1.00 84.56 197 TYR A CA 1
ATOM 1514 C C . TYR A 1 197 ? -12.331 -0.938 24.870 1.00 84.56 197 TYR A C 1
ATOM 1516 O O . TYR A 1 197 ? -12.043 -1.882 25.597 1.00 84.56 197 TYR A O 1
ATOM 1524 N N . CYS A 1 198 ? -12.375 0.316 25.331 1.00 81.44 198 CYS A N 1
ATOM 1525 C CA . CYS A 1 198 ? -11.911 0.680 26.673 1.00 81.44 198 CYS A CA 1
ATOM 1526 C C . CYS A 1 198 ? -12.976 0.564 27.773 1.00 81.44 198 CYS A C 1
ATOM 1528 O O . CYS A 1 198 ? -12.649 0.736 28.944 1.00 81.44 198 CYS A O 1
ATOM 1530 N N . ARG A 1 199 ? -14.248 0.300 27.427 1.00 73.19 199 ARG A N 1
ATOM 1531 C CA . ARG A 1 199 ? -15.445 0.281 28.307 1.00 73.19 199 ARG A CA 1
ATOM 1532 C C . ARG A 1 199 ? -15.776 1.619 28.998 1.00 73.19 199 ARG A C 1
ATOM 1534 O O . ARG A 1 199 ? -16.952 1.899 29.212 1.00 73.19 199 ARG A O 1
ATOM 1541 N N . ARG A 1 200 ? -14.767 2.444 29.289 1.00 69.56 200 ARG A N 1
ATOM 1542 C CA . ARG A 1 200 ? -14.800 3.793 29.873 1.00 69.56 200 ARG A CA 1
ATOM 1543 C C . ARG A 1 200 ? -14.025 4.768 28.974 1.00 69.56 200 ARG A C 1
ATOM 1545 O O . ARG A 1 200 ? -12.830 4.982 29.184 1.00 69.56 200 ARG A O 1
ATOM 1552 N N . PRO A 1 201 ? -14.647 5.293 27.902 1.00 64.19 201 PRO A N 1
ATOM 1553 C CA . PRO A 1 201 ? -13.964 6.132 26.914 1.00 64.19 201 PRO A CA 1
ATOM 1554 C C . PRO A 1 201 ? -13.358 7.421 27.506 1.00 64.19 201 PRO A C 1
ATOM 1556 O O . PRO A 1 201 ? -12.407 7.961 26.952 1.00 64.19 201 PRO A O 1
ATOM 1559 N N . GLU A 1 202 ? -13.865 7.898 28.641 1.00 67.44 202 GLU A N 1
ATOM 1560 C CA . GLU A 1 202 ? -13.362 9.062 29.377 1.00 67.44 202 GLU A CA 1
ATOM 1561 C C . GLU A 1 202 ? -11.969 8.854 30.000 1.00 67.44 202 GLU A C 1
ATOM 1563 O O . GLU A 1 202 ? -11.246 9.818 30.256 1.00 67.44 202 GLU A O 1
ATOM 1568 N N . LEU A 1 203 ? -11.565 7.596 30.199 1.00 68.50 203 LEU A N 1
ATOM 1569 C CA . LEU A 1 203 ? -10.258 7.216 30.743 1.00 68.50 203 LEU A CA 1
ATOM 1570 C C . LEU A 1 203 ? -9.259 6.815 29.651 1.00 68.50 203 LEU A C 1
ATOM 1572 O O . LEU A 1 203 ? -8.192 6.271 29.941 1.00 68.50 203 LEU A O 1
ATOM 1576 N N . VAL A 1 204 ? -9.584 7.094 28.387 1.00 79.56 204 VAL A N 1
ATOM 1577 C CA . VAL A 1 204 ? -8.674 6.859 27.268 1.00 79.56 204 VAL A CA 1
ATOM 1578 C C . VAL A 1 204 ? -7.575 7.909 27.279 1.00 79.56 204 VAL A C 1
ATOM 1580 O O . VAL A 1 204 ? -7.814 9.117 27.384 1.00 79.56 204 VAL A O 1
ATOM 1583 N N . ARG A 1 205 ? -6.339 7.438 27.144 1.00 79.12 205 ARG A N 1
ATOM 1584 C CA . ARG A 1 205 ? -5.189 8.284 26.841 1.00 79.12 205 ARG A CA 1
ATOM 1585 C C . ARG A 1 205 ? -4.620 7.854 25.504 1.00 79.12 205 ARG A C 1
ATOM 1587 O O . ARG A 1 205 ? -4.294 6.685 25.305 1.00 79.12 205 ARG A O 1
ATOM 1594 N N . LEU A 1 206 ? -4.539 8.823 24.601 1.00 82.88 206 LEU A N 1
ATOM 1595 C CA . LEU A 1 206 ? -3.869 8.685 23.321 1.00 82.88 206 LEU A CA 1
ATOM 1596 C C . LEU A 1 206 ? -2.514 9.366 23.445 1.00 82.88 206 LEU A C 1
ATOM 1598 O O . LEU A 1 206 ? -2.439 10.506 23.907 1.00 82.88 206 LEU A O 1
ATOM 1602 N N . LYS A 1 207 ? -1.454 8.670 23.053 1.00 81.62 207 LYS A N 1
ATOM 1603 C CA . LYS A 1 207 ? -0.114 9.248 22.989 1.00 81.62 207 LYS A CA 1
ATOM 1604 C C . LYS A 1 207 ? 0.443 9.007 21.599 1.00 81.62 207 LYS A C 1
ATOM 1606 O O . LYS A 1 207 ? 0.637 7.857 21.209 1.00 81.62 207 LYS A O 1
ATOM 1611 N N . THR A 1 208 ? 0.705 10.095 20.888 1.00 79.44 208 THR A N 1
ATOM 1612 C CA . THR A 1 208 ? 1.421 10.064 19.615 1.00 79.44 208 THR A CA 1
ATOM 1613 C C . THR A 1 208 ? 2.913 9.925 19.895 1.00 79.44 208 THR A C 1
ATOM 1615 O O . THR A 1 208 ? 3.470 10.674 20.702 1.00 79.44 208 THR A O 1
ATOM 1618 N N . THR A 1 209 ? 3.547 8.933 19.288 1.00 69.88 209 THR A N 1
ATOM 1619 C CA . THR A 1 209 ? 4.995 8.727 19.311 1.00 69.88 209 THR A CA 1
ATOM 1620 C C . THR A 1 209 ? 5.672 9.591 18.241 1.00 69.88 209 THR A C 1
ATOM 1622 O O . THR A 1 209 ? 5.013 10.201 17.400 1.00 69.88 209 THR A O 1
ATOM 1625 N N . ASN A 1 210 ? 7.001 9.708 18.301 1.00 65.06 210 ASN A N 1
ATOM 1626 C CA . ASN A 1 210 ? 7.763 10.618 17.431 1.00 65.06 210 ASN A CA 1
ATOM 1627 C C . ASN A 1 210 ? 7.677 10.257 15.938 1.00 65.06 210 ASN A C 1
ATOM 1629 O O . ASN A 1 210 ? 7.857 11.120 15.089 1.00 65.06 210 ASN A O 1
ATOM 1633 N N . ASP A 1 211 ? 7.378 9.000 15.626 1.00 65.12 211 ASP A N 1
ATOM 1634 C CA . ASP A 1 211 ? 7.127 8.468 14.283 1.00 65.12 211 ASP A CA 1
ATOM 1635 C C . ASP A 1 211 ? 5.682 8.719 13.793 1.00 65.12 211 ASP A C 1
ATOM 1637 O O . ASP A 1 211 ? 5.293 8.242 12.730 1.00 65.12 211 ASP A O 1
ATOM 1641 N N . GLY A 1 212 ? 4.868 9.461 14.556 1.00 68.12 212 GLY A N 1
ATOM 1642 C CA . GLY A 1 212 ? 3.475 9.775 14.222 1.00 68.12 212 GLY A CA 1
ATOM 1643 C C . GLY A 1 212 ? 2.484 8.655 14.544 1.00 68.12 212 GLY A C 1
ATOM 1644 O O . GLY A 1 212 ? 1.274 8.843 14.390 1.00 68.12 212 GLY A O 1
ATOM 1645 N N . THR A 1 213 ? 2.971 7.514 15.028 1.00 75.81 213 THR A N 1
ATOM 1646 C CA . THR A 1 213 ? 2.138 6.398 15.460 1.00 75.81 213 THR A CA 1
ATOM 1647 C C . THR A 1 213 ? 1.348 6.781 16.717 1.00 75.81 213 THR A C 1
ATOM 1649 O O . THR A 1 213 ? 1.819 7.537 17.564 1.00 75.81 213 THR A O 1
ATOM 1652 N N . VAL A 1 214 ? 0.105 6.309 16.856 1.00 83.50 214 VAL A N 1
ATOM 1653 C CA . VAL A 1 214 ? -0.738 6.643 18.016 1.00 83.50 214 VAL A CA 1
ATOM 1654 C C . VAL A 1 214 ? -0.931 5.410 18.882 1.00 83.50 214 VAL A C 1
ATOM 1656 O O . VAL A 1 214 ? -1.548 4.434 18.467 1.00 83.50 214 VAL A O 1
ATOM 1659 N N . SER A 1 215 ? -0.436 5.464 20.112 1.00 84.75 215 SER A N 1
ATOM 1660 C CA . SER A 1 215 ? -0.715 4.442 21.121 1.00 84.75 215 SER A CA 1
ATOM 1661 C C . SER A 1 215 ? -2.031 4.733 21.840 1.00 84.75 215 SER A C 1
ATOM 1663 O O . SER A 1 215 ? -2.366 5.895 22.106 1.00 84.75 215 SER A O 1
ATOM 1665 N N . ILE A 1 216 ? -2.782 3.677 22.153 1.00 85.56 216 ILE A N 1
ATOM 1666 C CA . ILE A 1 216 ? -4.013 3.743 22.940 1.00 85.56 216 ILE A CA 1
ATOM 1667 C C . ILE A 1 216 ? -3.815 3.038 24.276 1.00 85.56 216 ILE A C 1
ATOM 1669 O O . ILE A 1 216 ? -3.385 1.889 24.333 1.00 85.56 216 ILE A O 1
ATOM 1673 N N . ARG A 1 217 ? -4.192 3.711 25.365 1.00 83.44 217 ARG A N 1
ATOM 1674 C CA . ARG A 1 217 ? -4.256 3.102 26.693 1.00 83.44 217 ARG A CA 1
ATOM 1675 C C . ARG A 1 217 ? -5.626 3.318 27.314 1.00 83.44 217 ARG A C 1
ATOM 1677 O O . ARG A 1 217 ? -6.103 4.451 27.403 1.00 83.44 217 ARG A O 1
ATOM 1684 N N . CYS A 1 218 ? -6.243 2.220 27.737 1.00 82.12 218 CYS A N 1
ATOM 1685 C CA . CYS A 1 218 ? -7.484 2.214 28.498 1.00 82.12 218 CYS A CA 1
ATOM 1686 C C . CYS A 1 218 ? -7.126 2.076 29.980 1.00 82.12 218 CYS A C 1
ATOM 1688 O O . CYS A 1 218 ? -6.588 1.042 30.358 1.00 82.12 218 CYS A O 1
ATOM 1690 N N . TYR A 1 219 ? -7.399 3.088 30.802 1.00 73.25 219 TYR A N 1
ATOM 1691 C CA . TYR A 1 219 ? -7.182 2.991 32.247 1.00 73.25 219 TYR A CA 1
ATOM 1692 C C . TYR A 1 219 ? -8.441 2.487 32.962 1.00 73.25 219 TYR A C 1
ATOM 1694 O O . TYR A 1 219 ? -9.552 2.950 32.684 1.00 73.25 219 TYR A O 1
ATOM 1702 N N . GLY A 1 220 ? -8.265 1.554 33.897 1.00 64.50 220 GLY A N 1
ATOM 1703 C CA . GLY A 1 220 ? -9.261 1.194 34.902 1.00 64.50 220 GLY A CA 1
ATOM 1704 C C . GLY A 1 220 ? -9.153 2.059 36.168 1.00 64.50 220 GLY A C 1
ATOM 1705 O O . GLY A 1 220 ? -8.161 2.761 36.357 1.00 64.50 220 GLY A O 1
ATOM 1706 N N . PRO A 1 221 ? -10.160 2.023 37.061 1.00 54.62 221 PRO A N 1
ATOM 1707 C CA . PRO A 1 221 ? -10.073 2.674 38.372 1.00 54.62 221 PRO A CA 1
ATOM 1708 C C . PRO A 1 221 ? -8.909 2.151 39.238 1.00 54.62 221 PRO A C 1
ATOM 1710 O O . PRO A 1 221 ? -8.408 2.905 40.065 1.00 54.62 221 PRO A O 1
ATOM 1713 N N . ASP A 1 222 ? -8.438 0.924 38.991 1.00 55.88 222 ASP A N 1
ATOM 1714 C CA . ASP A 1 222 ? -7.352 0.273 39.741 1.00 55.88 222 ASP A CA 1
ATOM 1715 C C . ASP A 1 222 ? -5.950 0.525 39.141 1.00 55.88 222 ASP A C 1
ATOM 1717 O O . ASP A 1 222 ? -4.947 0.086 39.693 1.00 55.88 222 ASP A O 1
ATOM 1721 N N . ASP A 1 223 ? -5.851 1.262 38.026 1.00 57.34 223 ASP A N 1
ATOM 1722 C CA . ASP A 1 223 ? -4.571 1.588 37.372 1.00 57.34 223 ASP A CA 1
ATOM 1723 C C . ASP A 1 223 ? -3.943 2.896 37.899 1.00 57.34 223 ASP A C 1
ATOM 1725 O O . ASP A 1 223 ? -3.058 3.478 37.260 1.00 57.34 223 ASP A O 1
ATOM 1729 N N . ASN A 1 224 ? -4.405 3.403 39.048 1.00 48.97 224 ASN A N 1
ATOM 1730 C CA . ASN A 1 224 ? -3.781 4.539 39.718 1.00 48.97 224 ASN A CA 1
ATOM 1731 C C . ASN A 1 224 ? -2.650 4.040 40.638 1.00 48.97 224 ASN A C 1
ATOM 1733 O O . ASN A 1 224 ? -2.942 3.502 41.704 1.00 48.97 224 ASN A O 1
ATOM 1737 N N . PRO A 1 225 ? -1.363 4.265 40.307 1.00 50.00 225 PRO A N 1
ATOM 1738 C CA . PRO A 1 225 ? -0.243 3.795 41.129 1.00 50.00 225 PRO A CA 1
ATOM 1739 C C . PRO A 1 225 ? -0.145 4.492 42.500 1.00 50.00 225 PRO A C 1
ATOM 1741 O O . PRO A 1 225 ? 0.746 4.171 43.283 1.00 50.00 225 PRO A O 1
ATOM 1744 N N . PHE A 1 226 ? -1.031 5.451 42.791 1.00 51.47 226 PHE A N 1
ATOM 1745 C CA . PHE A 1 226 ? -1.095 6.193 44.051 1.00 51.47 226 PHE A CA 1
ATOM 1746 C C . PHE A 1 226 ? -2.295 5.825 44.933 1.00 51.47 226 PHE A C 1
ATOM 1748 O O . PHE A 1 226 ? -2.498 6.462 45.965 1.00 51.47 226 PHE A O 1
ATOM 1755 N N . VAL A 1 227 ? -3.096 4.830 44.546 1.00 45.38 227 VAL A N 1
ATOM 1756 C CA . VAL A 1 227 ? -4.187 4.306 45.376 1.00 45.38 227 VAL A CA 1
ATOM 1757 C C . VAL A 1 227 ? -3.852 2.849 45.692 1.00 45.38 227 VAL A C 1
ATOM 1759 O O . VAL A 1 227 ? -4.178 1.955 44.919 1.00 45.38 227 VAL A O 1
ATOM 1762 N N . MET A 1 228 ? -3.118 2.646 46.793 1.00 36.09 228 MET A N 1
ATOM 1763 C CA . MET A 1 228 ? -3.014 1.361 47.501 1.00 36.09 228 MET A CA 1
ATOM 1764 C C . MET A 1 228 ? -4.063 1.310 48.606 1.00 36.09 228 MET A C 1
ATOM 1766 O O . MET A 1 228 ? -4.251 2.359 49.266 1.00 36.09 228 MET A O 1
#

Foldseek 3Di:
DDDPPDPVPPPPPPPPCPDPCQQQPQLVVVHAHEPVQWDDDWQFIFGDPVRLVSYDADPLQKGKHWHDDDPPDPTFIFMAGSRRGTLFTRWDPPDCCAPPNHDQQKTKGWTWDADPVRDTQIFMAIARHPNRHGLGDRDFSDWATADPQAIKTFHPWDWAQQDPVSPDIAIAFHKMFGADPSRDTPDIDTGHHCCRPLVCNVQWDWDQDPVRHIHIDRDDPPNPPPPD

Radius of gyration: 23.87 Å; chains: 1; bounding box: 73×62×69 Å

Sequence (228 aa):
MMATLMVAFLLVVLAPVASAADLCPPTNTGNPWSVQCFEGENDHRRIKSAFIDRVRINAYGMATISIDDSPDIPREVIAVDRYGNVVIPNIRHTGDFDYPSAYRGLGRFSVVNMDGSGKRVEKCGYFQSPQFHILVPAQFDQCEAFAKEGAFACKDCVAYCSDADCHVREFIGGRGFVLGTDGTIKREFAVKTLKTYCRRPELVRLKTTNDGTVSIRCYGPDDNPFVM

Organism: NCBI:txid373040

pLDDT: mean 81.6, std 15.9, range [36.09, 97.5]